Protein AF-A0A9R1TXL3-F1 (afdb_monomer)

pLDDT: mean 74.22, std 21.13, range [32.53, 98.38]

InterPro domains:
  IPR052632 MICOS complex subunit Mic19 [PTHR21588] (71-178)

Radius of gyration: 38.0 Å; Cα contacts (8 Å, |Δi|>4): 31; chains: 1; bounding box: 56×58×103 Å

Secondary structure (DSSP, 8-state):
-------PPP-----SSS----HHHHHHHHHHT-----------PPPPPPPP--------------------HHHHHHHHHHHHHHHHHHHHHHHHHHHHHHHHHHHHHHHHHHHHHHHHHH-TTGGG--TTTS--TTHHHHHHHHHHHHH-TT-GGGGHHHHHHHHHHHHHHHHHHHHTT-

Sequence (182 aa):
MGQSQSARKLTINNEESVIQISTDLADRLATRSIRPQVTSDGFKPPPVSPAIPQGGTESYSAVHPYPEFTVTAYKMQQLKEQELQVQDQYWQKRLNNLQLTHERINRILQEEYKRAMDEVTSAKGNKNINLDTTTPACGPDKEKVLRCYQENPKEIMKCSVVVEEFNHCVDKCRCDLISAGC

Foldseek 3Di:
DDDDDDPDDDDDDDPDPDDDDDPVVVVVVVVVVDDDDDDDDDDDDDDDDDDDDPDDPDDDDDPDPDPPPDDPPVNVVVVVVVVVVVVVVVVVVVVVVVVVVVVVVVVVVVVVVVVVVCCVCVVPVCPVPPVVPPCPQLNVLVVVLVVLCVVCVPCSVVCPVSVVVSVVSVVVVVVVVVVVVD

Solvent-accessible surface area (backbone atoms only — not comparable to full-atom values): 11805 Å² total; per-residue (Å²): 138,85,84,82,82,78,86,77,86,81,86,83,83,79,90,56,102,66,87,84,72,58,70,75,58,52,54,55,55,58,57,68,74,69,71,84,90,79,81,91,86,77,94,70,84,79,82,81,75,82,81,78,86,86,83,78,96,72,91,74,92,76,86,73,86,69,85,79,83,71,73,52,71,68,58,54,50,53,54,50,52,52,52,49,52,55,49,50,55,52,50,52,53,51,51,50,52,50,50,54,49,52,53,51,50,53,50,52,51,51,52,52,51,49,48,53,51,50,47,62,65,62,38,89,84,30,86,77,57,46,77,92,72,49,72,5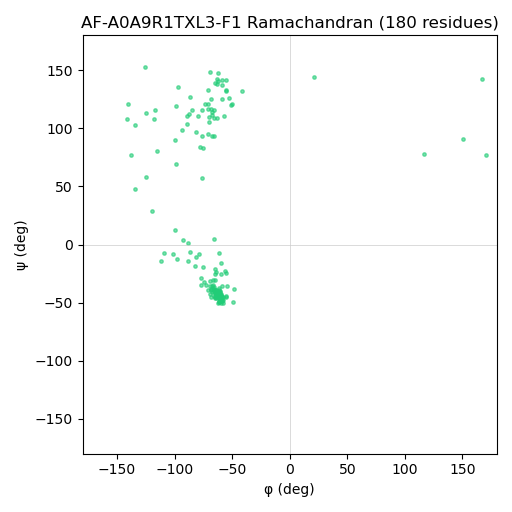7,95,48,51,72,40,51,51,51,37,54,49,42,43,69,78,25,76,92,48,55,76,78,38,50,66,47,46,50,55,34,47,51,46,49,51,50,55,51,51,52,57,60,64,73,72,114

Structure (mmCIF, N/CA/C/O backbone):
data_AF-A0A9R1TXL3-F1
#
_entry.id   AF-A0A9R1TXL3-F1
#
loop_
_atom_site.group_PDB
_atom_site.id
_atom_site.type_symbol
_atom_site.label_atom_id
_atom_site.label_alt_id
_atom_site.label_comp_id
_atom_site.label_asym_id
_atom_site.label_entity_id
_atom_site.label_seq_id
_atom_site.pdbx_PDB_ins_code
_atom_site.Cartn_x
_atom_site.Cartn_y
_atom_site.Cartn_z
_atom_site.occupancy
_atom_site.B_iso_or_equiv
_atom_site.auth_seq_id
_atom_site.auth_comp_id
_atom_site.auth_asym_id
_atom_site.auth_atom_id
_atom_site.pdbx_PDB_model_num
ATOM 1 N N . MET A 1 1 ? -10.166 -10.005 -59.622 1.00 43.78 1 MET A N 1
ATOM 2 C CA . MET A 1 1 ? -9.218 -8.943 -59.218 1.00 43.78 1 MET A CA 1
ATOM 3 C C . MET A 1 1 ? -8.803 -9.206 -57.771 1.00 43.78 1 MET A C 1
ATOM 5 O O . MET A 1 1 ? -9.532 -8.831 -56.865 1.00 43.78 1 MET A O 1
ATOM 9 N N . GLY A 1 2 ? -7.740 -9.989 -57.555 1.00 40.00 2 GLY A N 1
ATOM 10 C CA . GLY A 1 2 ? -7.337 -10.480 -56.228 1.00 40.00 2 GLY A CA 1
ATOM 11 C C . GLY A 1 2 ? -6.440 -9.485 -55.491 1.00 40.00 2 GLY A C 1
ATOM 12 O O . GLY A 1 2 ? -5.437 -9.041 -56.044 1.00 40.00 2 GLY A O 1
ATOM 13 N N . GLN A 1 3 ? -6.805 -9.130 -54.258 1.00 42.16 3 GLN A N 1
ATOM 14 C CA . GLN A 1 3 ? -6.017 -8.239 -53.407 1.00 42.16 3 GLN A CA 1
ATOM 15 C C . GLN A 1 3 ? -4.945 -9.036 -52.657 1.00 42.16 3 GLN A C 1
ATOM 17 O O . GLN A 1 3 ? -5.245 -9.901 -51.837 1.00 42.16 3 GLN A O 1
ATOM 22 N N . SER A 1 4 ? -3.688 -8.728 -52.963 1.00 44.00 4 SER A N 1
ATOM 23 C CA . SER A 1 4 ? -2.499 -9.227 -52.278 1.00 44.00 4 SER A CA 1
ATOM 24 C C . SER A 1 4 ? -2.335 -8.490 -50.946 1.00 44.00 4 SER A C 1
ATOM 26 O O . SER A 1 4 ? -2.137 -7.275 -50.941 1.00 44.00 4 SER A O 1
ATOM 28 N N . GLN A 1 5 ? -2.434 -9.185 -49.809 1.00 51.53 5 GLN A N 1
ATOM 29 C CA . GLN A 1 5 ?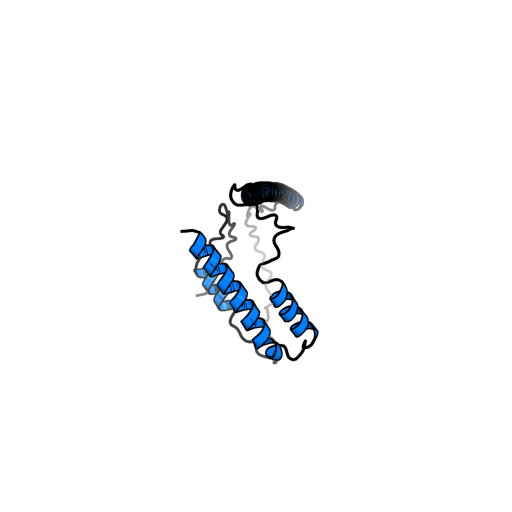 -2.114 -8.589 -48.507 1.00 51.53 5 GLN A CA 1
ATOM 30 C C . GLN A 1 5 ? -0.652 -8.874 -48.153 1.00 51.53 5 GLN A C 1
ATOM 32 O O . GLN A 1 5 ? -0.286 -9.951 -47.690 1.00 51.53 5 GLN A O 1
ATOM 37 N N . SER A 1 6 ? 0.189 -7.872 -48.412 1.00 52.38 6 SER A N 1
ATOM 38 C CA . SER A 1 6 ? 1.596 -7.808 -48.018 1.00 52.38 6 SER A CA 1
ATOM 39 C C . SER A 1 6 ? 1.716 -7.737 -46.491 1.00 52.38 6 SER A C 1
ATOM 41 O O . SER A 1 6 ? 1.295 -6.759 -45.873 1.00 52.38 6 SER A O 1
ATOM 43 N N . ALA A 1 7 ? 2.310 -8.757 -45.870 1.00 53.31 7 ALA A N 1
ATOM 44 C CA . ALA A 1 7 ? 2.670 -8.727 -44.456 1.00 53.31 7 ALA A CA 1
ATOM 45 C C . ALA A 1 7 ? 3.924 -7.854 -44.255 1.00 53.31 7 ALA A C 1
ATOM 47 O O . ALA A 1 7 ? 5.049 -8.351 -44.221 1.00 53.31 7 ALA A O 1
ATOM 48 N N . ARG A 1 8 ? 3.745 -6.529 -44.153 1.00 58.59 8 ARG A N 1
ATOM 49 C CA . ARG A 1 8 ? 4.821 -5.608 -43.751 1.00 58.59 8 ARG A CA 1
ATOM 50 C C . ARG A 1 8 ? 5.130 -5.799 -42.263 1.00 58.59 8 ARG A C 1
ATOM 52 O O . ARG A 1 8 ? 4.259 -5.624 -41.415 1.00 58.59 8 ARG A O 1
ATOM 59 N N . LYS A 1 9 ? 6.380 -6.151 -41.953 1.00 57.59 9 LYS A N 1
ATOM 60 C CA . LYS A 1 9 ? 6.923 -6.232 -40.589 1.00 57.59 9 LYS A CA 1
ATOM 61 C C . LYS A 1 9 ? 7.021 -4.814 -40.010 1.00 57.59 9 LYS A C 1
ATOM 63 O O . LYS A 1 9 ? 7.766 -3.997 -40.541 1.00 57.59 9 LYS A O 1
ATOM 68 N N . LEU A 1 10 ? 6.271 -4.529 -38.946 1.00 53.38 10 LEU A N 1
ATOM 69 C CA . LEU A 1 10 ? 6.330 -3.260 -38.214 1.00 53.38 10 LEU A CA 1
ATOM 70 C C . LEU A 1 10 ? 7.211 -3.431 -36.971 1.00 53.38 10 LEU A C 1
ATOM 72 O O . LEU A 1 10 ? 6.922 -4.257 -36.109 1.00 53.38 10 LEU A O 1
ATOM 76 N N . THR A 1 11 ? 8.294 -2.663 -36.890 1.00 56.06 11 THR A N 1
ATOM 77 C CA . THR A 1 11 ? 9.098 -2.478 -35.675 1.00 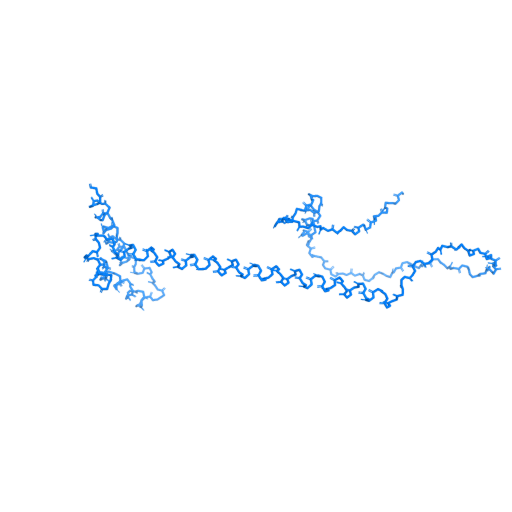56.06 11 THR A CA 1
ATOM 78 C C . THR A 1 11 ? 8.501 -1.332 -34.869 1.00 56.06 11 THR A C 1
ATOM 80 O O . THR A 1 11 ? 8.521 -0.189 -35.317 1.00 56.06 11 THR A O 1
ATOM 83 N N . ILE A 1 12 ? 7.943 -1.646 -33.702 1.00 56.66 12 ILE A N 1
ATOM 84 C CA . ILE A 1 12 ? 7.351 -0.668 -32.784 1.00 56.66 12 ILE A CA 1
ATOM 85 C C . ILE A 1 12 ? 8.460 -0.195 -31.842 1.00 56.66 12 ILE A C 1
ATOM 87 O O . ILE A 1 12 ? 8.936 -0.970 -31.015 1.00 56.66 12 ILE A O 1
ATOM 91 N N . ASN A 1 13 ? 8.882 1.062 -31.983 1.00 50.97 13 ASN A N 1
ATOM 92 C CA . ASN A 1 13 ? 9.772 1.714 -31.028 1.00 50.97 13 ASN A CA 1
ATOM 93 C C . ASN A 1 13 ? 8.889 2.376 -29.959 1.00 50.97 13 ASN A C 1
ATOM 95 O O . ASN A 1 13 ? 8.215 3.359 -30.245 1.00 50.97 13 ASN A O 1
ATOM 99 N N . ASN A 1 14 ? 8.802 1.773 -28.771 1.00 56.97 14 ASN A N 1
ATOM 100 C CA . ASN A 1 14 ? 7.910 2.224 -27.702 1.00 56.97 14 ASN A CA 1
ATOM 101 C C . ASN A 1 14 ? 8.692 3.055 -26.674 1.00 56.97 14 ASN A C 1
ATOM 103 O O . ASN A 1 14 ? 9.263 2.503 -25.731 1.00 56.97 14 ASN A O 1
ATOM 107 N N . GLU A 1 15 ? 8.747 4.368 -26.893 1.00 62.22 15 GLU A N 1
ATOM 108 C CA . GLU A 1 15 ? 9.447 5.335 -26.033 1.00 62.22 15 GLU A CA 1
ATOM 109 C C . GLU A 1 15 ? 8.601 5.867 -24.861 1.00 62.22 15 GLU A C 1
ATOM 111 O O . GLU A 1 15 ? 9.145 6.483 -23.948 1.00 62.22 15 GLU A O 1
ATOM 116 N N . GLU A 1 16 ? 7.310 5.526 -24.793 1.00 54.94 16 GLU A N 1
ATOM 117 C CA . GLU A 1 16 ? 6.429 5.865 -23.668 1.00 54.94 16 GLU A CA 1
ATOM 118 C C . GLU A 1 16 ? 5.739 4.622 -23.080 1.00 54.94 16 GLU A C 1
ATOM 120 O O . GLU A 1 16 ? 5.526 3.608 -23.745 1.00 54.94 16 GLU A O 1
ATOM 125 N N . SER A 1 17 ? 5.395 4.667 -21.791 1.00 56.34 17 SER A N 1
ATOM 126 C CA . SER A 1 17 ? 4.875 3.529 -21.008 1.00 56.34 17 SER A CA 1
ATOM 127 C C . SER A 1 17 ? 3.496 2.996 -21.446 1.00 56.34 17 SER A C 1
ATOM 129 O O . SER A 1 17 ? 2.963 2.104 -20.787 1.00 56.34 17 SER A O 1
ATOM 131 N N . VAL A 1 18 ? 2.911 3.512 -22.532 1.00 51.03 18 VAL A N 1
ATOM 132 C CA . VAL A 1 18 ? 1.582 3.140 -23.038 1.00 51.03 18 VAL A CA 1
ATOM 133 C C . VAL A 1 18 ? 1.698 2.698 -24.497 1.00 51.03 18 VAL A C 1
ATOM 135 O O . VAL A 1 18 ? 1.991 3.502 -25.376 1.00 51.03 18 VAL A O 1
ATOM 138 N N . ILE A 1 19 ? 1.440 1.413 -24.764 1.00 62.00 19 ILE A N 1
ATOM 139 C CA . ILE A 1 19 ? 1.432 0.859 -26.125 1.00 62.00 19 ILE A CA 1
ATOM 140 C C . ILE A 1 19 ? 0.208 1.414 -26.861 1.00 62.00 19 ILE A C 1
ATOM 142 O O . ILE A 1 19 ? -0.919 0.984 -26.612 1.00 62.00 19 ILE A O 1
ATOM 146 N N . GLN A 1 20 ? 0.418 2.362 -27.774 1.00 64.06 20 GLN A N 1
ATOM 147 C CA . GLN A 1 20 ? -0.654 2.882 -28.620 1.00 64.06 20 GLN A CA 1
ATOM 148 C C . GLN A 1 20 ? -0.926 1.910 -29.774 1.00 64.06 20 GLN A C 1
ATOM 150 O O . GLN A 1 20 ? -0.101 1.723 -30.668 1.00 64.06 20 GLN A O 1
ATOM 155 N N . ILE A 1 21 ? -2.089 1.259 -29.743 1.00 73.56 21 ILE A N 1
ATOM 156 C CA . ILE A 1 21 ? -2.551 0.365 -30.809 1.00 73.56 21 ILE A CA 1
ATOM 157 C C . ILE A 1 21 ? -3.487 1.159 -31.729 1.00 73.56 21 ILE A C 1
ATOM 159 O O . ILE A 1 21 ? -4.353 1.889 -31.254 1.00 73.56 21 ILE A O 1
ATOM 163 N N . SER A 1 22 ? -3.320 1.013 -33.048 1.00 72.31 22 SER A N 1
ATOM 164 C CA . SER A 1 22 ? -4.231 1.599 -34.045 1.00 72.31 22 SER A CA 1
ATOM 165 C C . SER A 1 22 ? -5.646 1.021 -33.906 1.00 72.31 22 SER A C 1
ATOM 167 O O . SER A 1 22 ? -5.807 -0.182 -33.693 1.00 72.31 22 SER A O 1
ATOM 169 N N . THR A 1 23 ? -6.671 1.860 -34.066 1.00 72.56 23 THR A N 1
ATOM 170 C CA . THR A 1 23 ? -8.092 1.498 -33.926 1.00 72.56 23 THR A CA 1
ATOM 171 C C . THR A 1 23 ? -8.492 0.309 -34.812 1.00 72.56 23 THR A C 1
ATOM 173 O O . THR A 1 23 ? -9.198 -0.587 -34.355 1.00 72.56 23 THR A O 1
ATOM 176 N N . ASP A 1 24 ? -7.920 0.200 -36.015 1.00 69.75 24 ASP A N 1
ATOM 177 C CA . ASP A 1 24 ? -8.158 -0.925 -36.932 1.00 69.75 24 ASP A CA 1
ATOM 178 C C . ASP A 1 24 ? -7.649 -2.272 -36.383 1.00 69.75 24 ASP A C 1
ATOM 180 O O . ASP A 1 24 ? -8.188 -3.340 -36.685 1.00 69.75 24 ASP A O 1
ATOM 184 N N . LEU A 1 25 ? -6.583 -2.258 -35.575 1.00 69.06 25 LEU A N 1
ATOM 185 C CA . LEU A 1 25 ? -6.069 -3.462 -34.917 1.00 69.06 25 LEU A CA 1
ATOM 186 C C . LEU A 1 25 ? -6.937 -3.854 -33.719 1.00 69.06 25 LEU A C 1
ATOM 188 O O . LEU A 1 25 ? -7.129 -5.051 -33.488 1.00 69.06 25 LEU A O 1
ATOM 192 N N . ALA A 1 26 ? -7.482 -2.872 -32.996 1.00 76.69 26 ALA A N 1
ATOM 193 C CA . ALA A 1 26 ? -8.402 -3.114 -31.890 1.00 76.69 26 ALA A CA 1
ATOM 194 C C . ALA A 1 26 ? -9.687 -3.813 -32.374 1.00 76.69 26 ALA A C 1
ATOM 196 O O . ALA A 1 26 ? -10.075 -4.833 -31.800 1.00 76.69 26 ALA A O 1
ATOM 197 N N . ASP A 1 27 ? -10.268 -3.366 -33.493 1.00 71.56 27 ASP A N 1
ATOM 198 C CA . ASP A 1 27 ? -11.469 -3.983 -34.077 1.00 71.56 27 ASP A CA 1
ATOM 199 C C . ASP A 1 27 ? -11.223 -5.423 -34.549 1.00 71.56 27 ASP A C 1
ATOM 201 O O . ASP A 1 27 ? -12.044 -6.321 -34.329 1.00 71.56 27 ASP A O 1
ATOM 205 N N . ARG A 1 28 ? -10.053 -5.703 -35.137 1.00 71.88 28 ARG A N 1
ATOM 206 C CA . ARG A 1 28 ? -9.675 -7.068 -35.550 1.00 71.88 28 ARG A CA 1
ATOM 207 C C . ARG A 1 28 ? -9.504 -8.016 -34.363 1.00 71.88 28 ARG A C 1
ATOM 209 O O . ARG A 1 28 ? -9.852 -9.194 -34.471 1.00 71.88 28 ARG A O 1
ATOM 216 N N . LEU A 1 29 ? -8.970 -7.523 -33.246 1.00 73.75 29 LEU A N 1
ATOM 217 C CA . LEU A 1 29 ? -8.821 -8.292 -32.008 1.00 73.75 29 LEU A CA 1
ATOM 218 C C . LEU A 1 29 ? -10.181 -8.575 -31.361 1.00 73.75 29 LEU A C 1
ATOM 220 O O . LEU A 1 29 ? -10.435 -9.715 -30.970 1.00 73.75 29 LEU A O 1
ATOM 224 N N . ALA A 1 30 ? -11.076 -7.585 -31.335 1.00 72.38 30 ALA A N 1
ATOM 225 C CA . ALA A 1 30 ? -12.437 -7.748 -30.830 1.00 72.38 30 ALA A CA 1
ATOM 226 C C . ALA A 1 30 ? -13.236 -8.771 -31.658 1.00 72.38 30 ALA A C 1
ATOM 228 O O . ALA A 1 30 ? -13.868 -9.671 -31.104 1.00 72.38 30 ALA A O 1
ATOM 229 N N . THR A 1 31 ? -13.124 -8.708 -32.989 1.00 61.97 31 THR A N 1
ATOM 230 C CA . THR A 1 31 ? -13.846 -9.604 -33.910 1.00 61.97 31 THR A CA 1
ATOM 231 C C . THR A 1 31 ? -13.381 -11.062 -33.795 1.00 61.97 31 THR A C 1
ATOM 233 O O . THR A 1 31 ? -14.170 -11.987 -33.975 1.00 61.97 31 THR A O 1
ATOM 236 N N . ARG A 1 32 ? -12.109 -11.307 -33.447 1.00 61.50 32 ARG A N 1
ATOM 237 C CA . ARG A 1 32 ? -11.576 -12.671 -33.277 1.00 61.50 32 ARG A CA 1
ATOM 238 C C . ARG A 1 32 ? -12.036 -13.344 -31.976 1.00 61.50 32 ARG A C 1
ATOM 240 O O . ARG A 1 32 ? -11.995 -14.569 -31.898 1.00 61.50 32 ARG A O 1
ATOM 247 N N . SER A 1 33 ? -12.489 -12.572 -30.987 1.00 53.44 33 SER A N 1
ATOM 248 C CA . SER A 1 33 ? -12.945 -13.096 -29.690 1.00 53.44 33 SER A CA 1
ATOM 249 C C . SER A 1 33 ? -14.388 -13.631 -29.720 1.00 53.44 33 SER A C 1
ATOM 251 O O . SER A 1 33 ? -14.815 -14.320 -28.797 1.00 53.44 33 SER A O 1
ATOM 253 N N . ILE A 1 34 ? -15.143 -13.374 -30.797 1.00 53.47 34 ILE A N 1
ATOM 254 C CA . ILE A 1 34 ? -16.544 -13.793 -30.940 1.00 53.47 34 ILE A CA 1
ATOM 255 C C . ILE A 1 34 ? -16.665 -14.808 -32.088 1.00 53.47 34 ILE A C 1
ATOM 257 O O . ILE A 1 34 ? -17.076 -14.481 -33.199 1.00 53.47 34 ILE A O 1
ATOM 261 N N . ARG A 1 35 ? -16.329 -16.078 -31.830 1.00 45.88 35 ARG A N 1
ATOM 262 C CA . ARG A 1 35 ? -16.872 -17.198 -32.618 1.00 45.88 35 ARG A CA 1
ATOM 263 C C . ARG A 1 35 ? -17.195 -18.391 -31.707 1.00 45.88 35 ARG A C 1
ATOM 265 O O . ARG A 1 35 ? -16.280 -18.897 -31.060 1.00 45.88 35 ARG A O 1
ATOM 272 N N . PRO A 1 36 ? -18.456 -18.865 -31.659 1.00 41.56 36 PRO A N 1
ATOM 273 C CA . PRO A 1 36 ? -18.815 -20.088 -30.946 1.00 41.56 36 PRO A CA 1
ATOM 274 C C . PRO A 1 36 ? -18.244 -21.331 -31.640 1.00 41.56 36 PRO A C 1
ATOM 276 O O . PRO A 1 36 ? -18.126 -21.373 -32.868 1.00 41.56 36 PRO A O 1
ATOM 279 N N . GLN A 1 37 ? -17.924 -22.348 -30.839 1.00 47.19 37 GLN A N 1
ATOM 280 C CA . GLN A 1 37 ? -17.579 -23.693 -31.299 1.00 47.19 37 GLN A CA 1
ATOM 281 C C . GLN A 1 37 ? -18.720 -24.324 -32.108 1.00 47.19 37 GLN A C 1
ATOM 283 O O . GLN A 1 37 ? -19.871 -24.265 -31.682 1.00 47.19 37 GLN A O 1
ATOM 288 N N . VAL A 1 38 ? -18.391 -24.989 -33.224 1.00 36.97 38 VAL A N 1
ATOM 289 C CA . VAL A 1 38 ? -19.294 -25.914 -33.930 1.00 36.97 38 VAL A CA 1
ATOM 290 C C . VAL A 1 38 ? -18.490 -27.117 -34.449 1.00 36.97 38 VAL A C 1
ATOM 292 O O . VAL A 1 38 ? -17.634 -26.975 -35.318 1.00 36.97 38 VAL A O 1
ATOM 295 N N . THR A 1 39 ? -18.741 -28.243 -33.778 1.00 35.41 39 THR A N 1
ATOM 296 C CA . THR A 1 39 ? -18.779 -29.675 -34.149 1.00 35.41 39 THR A CA 1
ATOM 297 C C . THR A 1 39 ? -18.060 -30.238 -35.386 1.00 35.41 39 THR A C 1
ATOM 299 O O . THR A 1 39 ? -18.061 -29.683 -36.480 1.00 35.41 39 THR A O 1
ATOM 302 N N . SER A 1 40 ? -17.567 -31.461 -35.172 1.00 43.69 40 SER A N 1
ATOM 303 C CA . SER A 1 40 ? -17.226 -32.517 -36.131 1.00 43.69 40 SER A CA 1
ATOM 304 C C . SER A 1 40 ? -18.229 -32.694 -37.276 1.00 43.69 40 SER A C 1
ATOM 306 O O . SER A 1 40 ? -19.419 -32.816 -37.013 1.00 43.69 40 SER A O 1
ATOM 308 N N . ASP A 1 41 ? -17.736 -32.766 -38.515 1.00 32.53 41 ASP A N 1
ATOM 309 C CA . ASP A 1 41 ? -17.962 -33.866 -39.473 1.00 32.53 41 ASP A CA 1
ATOM 310 C C . ASP A 1 41 ? -17.519 -33.464 -40.889 1.00 32.53 41 ASP A C 1
ATOM 312 O O . ASP A 1 41 ? -17.731 -32.337 -41.334 1.00 32.53 41 ASP A O 1
ATOM 316 N N . GLY A 1 42 ? -16.932 -34.418 -41.618 1.00 33.06 42 GLY A N 1
ATOM 317 C CA . GLY A 1 42 ? -16.795 -34.341 -43.075 1.00 33.06 42 GLY A CA 1
ATOM 318 C C . GLY A 1 42 ? -15.364 -34.282 -43.606 1.00 33.06 42 GLY A C 1
ATOM 319 O O . GLY A 1 42 ? -14.906 -33.245 -44.085 1.00 33.06 42 GLY A O 1
ATOM 320 N N . PHE A 1 43 ? -14.691 -35.435 -43.636 1.00 37.84 43 PHE A N 1
ATOM 321 C CA . PHE A 1 43 ? -13.636 -35.687 -44.617 1.00 37.84 43 PHE A CA 1
ATOM 322 C C . PHE A 1 43 ? -14.221 -35.521 -46.025 1.00 37.84 43 PHE A C 1
ATOM 324 O O . PHE A 1 43 ? -15.020 -36.340 -46.477 1.00 37.84 43 PHE A O 1
ATOM 331 N N . LYS A 1 44 ? -13.809 -34.468 -46.730 1.00 40.62 44 LYS A N 1
ATOM 332 C CA . LYS A 1 44 ? -14.038 -34.315 -48.167 1.00 40.62 44 LYS A CA 1
ATOM 333 C C . LYS A 1 44 ? -12.662 -34.291 -48.838 1.00 40.62 44 LYS A C 1
ATOM 335 O O . LYS A 1 44 ? -11.880 -33.393 -48.523 1.00 40.62 44 LYS A O 1
ATOM 340 N N . PRO A 1 45 ? -12.309 -35.270 -49.692 1.00 49.84 45 PRO A N 1
ATOM 341 C CA . PRO A 1 45 ? -11.031 -35.230 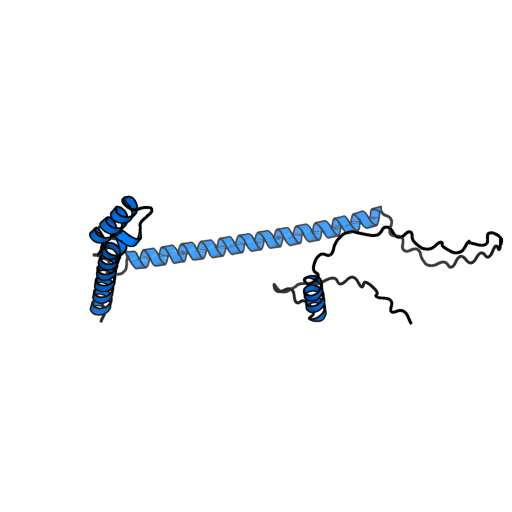-50.392 1.00 49.84 45 PRO A CA 1
ATOM 342 C C . PRO A 1 45 ? -10.993 -34.002 -51.320 1.00 49.84 45 PRO A C 1
ATOM 344 O O . PRO A 1 45 ? -12.030 -33.645 -51.893 1.00 49.84 45 PRO A O 1
ATOM 347 N N . PRO A 1 46 ? -9.838 -33.328 -51.464 1.00 58.38 46 PRO A N 1
ATOM 348 C CA . PRO A 1 46 ? -9.710 -32.221 -52.400 1.00 58.38 46 PRO A CA 1
ATOM 349 C C . PRO A 1 46 ? -9.930 -32.707 -53.846 1.00 58.38 46 PRO A C 1
ATOM 351 O O . PRO A 1 46 ? -9.598 -33.852 -54.167 1.00 58.38 46 PRO A O 1
ATOM 354 N N . PRO A 1 47 ? -10.494 -31.861 -54.727 1.00 48.97 47 PRO A N 1
ATOM 355 C CA . PRO A 1 47 ? -10.682 -32.195 -56.131 1.00 48.97 47 PRO A CA 1
ATOM 356 C C . PRO A 1 47 ? -9.331 -32.410 -56.822 1.00 48.97 47 PRO A C 1
ATOM 358 O O . PRO A 1 47 ? -8.369 -31.678 -56.600 1.00 48.97 47 PRO A O 1
ATOM 361 N N . VAL A 1 48 ? -9.301 -33.445 -57.656 1.00 48.84 48 VAL A N 1
ATOM 362 C CA . VAL A 1 48 ? -8.184 -33.886 -58.495 1.00 48.84 48 VAL A CA 1
ATOM 363 C C . VAL A 1 48 ? -7.625 -32.707 -59.303 1.00 48.84 48 VAL A C 1
ATOM 365 O O . VAL A 1 48 ? -8.351 -32.085 -60.079 1.00 48.84 48 VAL A O 1
ATOM 368 N N . SER A 1 49 ? -6.336 -32.403 -59.125 1.00 50.28 49 SER A N 1
ATOM 369 C CA . SER A 1 49 ? -5.592 -31.481 -59.992 1.00 50.28 49 SER A CA 1
ATOM 370 C C . SER A 1 49 ? -5.607 -31.979 -61.444 1.00 50.28 49 SER A C 1
ATOM 372 O O . SER A 1 49 ? -5.468 -33.185 -61.661 1.00 50.28 49 SER A O 1
ATOM 374 N N . PRO A 1 50 ? -5.719 -31.100 -62.456 1.00 50.72 50 PRO A N 1
ATOM 375 C CA . PRO A 1 50 ? -5.575 -31.519 -63.843 1.00 50.72 50 PRO A CA 1
ATOM 376 C C . PRO A 1 50 ? -4.146 -32.017 -64.097 1.00 50.72 50 PRO A C 1
ATOM 378 O O . PRO A 1 50 ? -3.172 -31.453 -63.594 1.00 50.72 50 PRO A O 1
ATOM 381 N N . ALA A 1 51 ? -4.044 -33.105 -64.860 1.00 45.12 51 ALA A N 1
ATOM 382 C CA . ALA A 1 51 ? -2.791 -33.736 -65.245 1.00 45.12 51 ALA A CA 1
ATOM 383 C C . ALA A 1 51 ? -1.846 -32.739 -65.938 1.00 45.12 51 ALA A C 1
ATOM 385 O O . ALA A 1 51 ? -2.243 -32.013 -66.849 1.00 45.12 51 ALA A O 1
ATOM 386 N N . ILE A 1 52 ? -0.584 -32.740 -65.512 1.00 47.62 52 ILE A N 1
ATOM 387 C CA . ILE A 1 52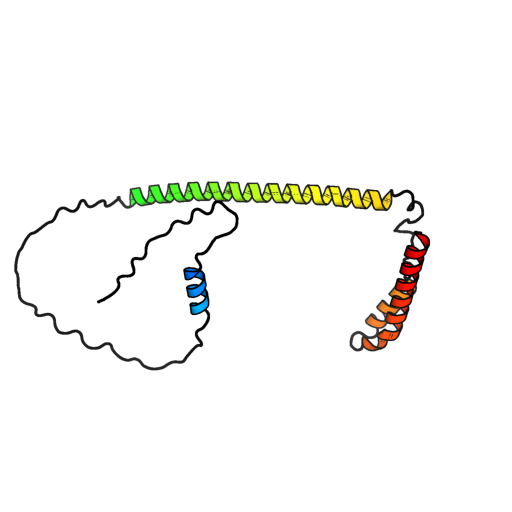 ? 0.523 -32.058 -66.187 1.00 47.62 52 ILE A CA 1
ATOM 388 C C . ILE A 1 52 ? 0.780 -32.793 -67.514 1.00 47.62 52 ILE A C 1
ATOM 390 O O . ILE A 1 52 ? 1.035 -34.000 -67.469 1.00 47.62 52 ILE A O 1
ATOM 394 N N . PRO A 1 53 ? 0.781 -32.130 -68.686 1.00 50.72 53 PRO A N 1
ATOM 395 C CA . PRO A 1 53 ? 1.369 -32.716 -69.881 1.00 50.72 53 PRO A CA 1
ATOM 396 C C . PRO A 1 53 ? 2.891 -32.765 -69.703 1.00 50.72 53 PRO A C 1
ATOM 398 O O . PRO A 1 53 ? 3.564 -31.736 -69.681 1.00 50.72 53 PRO A O 1
ATOM 401 N N . GLN A 1 54 ? 3.440 -33.968 -69.543 1.00 49.00 54 GLN A N 1
ATOM 402 C CA . GLN A 1 54 ? 4.864 -34.213 -69.755 1.00 49.00 54 GLN A CA 1
ATOM 403 C C . GLN A 1 54 ? 5.136 -34.192 -71.262 1.00 49.00 54 GLN A C 1
ATOM 405 O O . GLN A 1 54 ? 4.575 -35.002 -71.995 1.00 49.00 54 GLN A O 1
ATOM 410 N N . GLY A 1 55 ? 6.010 -33.296 -71.718 1.00 46.97 55 GLY A N 1
ATOM 411 C CA . GLY A 1 55 ? 6.539 -33.335 -73.082 1.00 46.97 55 GLY A CA 1
ATOM 412 C C . GLY A 1 55 ? 6.895 -31.958 -73.621 1.00 46.97 55 GLY A C 1
ATOM 413 O O . GLY A 1 55 ? 6.060 -31.299 -74.225 1.00 46.97 55 GLY A O 1
ATOM 414 N N . GLY A 1 56 ? 8.143 -31.542 -73.414 1.00 41.28 56 GLY A N 1
ATOM 415 C CA . GLY A 1 56 ? 8.684 -30.312 -73.986 1.00 41.28 56 GLY A CA 1
ATOM 416 C C . GLY A 1 56 ? 10.043 -29.980 -73.392 1.00 41.28 56 GLY A C 1
ATOM 417 O O . GLY A 1 56 ? 10.154 -29.138 -72.509 1.00 41.28 56 GLY A O 1
ATOM 418 N N . THR A 1 57 ? 11.085 -30.682 -73.832 1.00 51.59 57 THR A N 1
ATOM 419 C CA . THR A 1 57 ? 12.467 -30.226 -73.667 1.00 51.59 57 THR A CA 1
ATOM 420 C C . THR A 1 57 ? 12.668 -28.987 -74.529 1.00 51.59 57 THR A C 1
ATOM 422 O O . THR A 1 57 ? 13.000 -29.110 -75.705 1.00 51.59 57 THR A O 1
ATOM 425 N N . GLU A 1 58 ? 12.486 -27.804 -73.951 1.00 44.94 58 GLU A N 1
ATOM 426 C CA . GLU A 1 58 ? 12.983 -26.566 -74.542 1.00 44.94 58 GLU A CA 1
ATOM 427 C C . GLU A 1 58 ? 13.992 -25.919 -73.600 1.00 44.94 58 GLU A C 1
ATOM 429 O O . GLU A 1 58 ? 13.691 -25.418 -72.519 1.00 44.94 58 GLU A O 1
ATOM 434 N N . SER A 1 59 ? 15.242 -26.008 -74.045 1.00 59.25 59 SER A N 1
ATOM 435 C CA . SER A 1 59 ? 16.371 -25.253 -73.543 1.00 59.25 59 SER A CA 1
ATOM 436 C C . SER A 1 59 ? 16.167 -23.785 -73.909 1.00 59.25 59 SER A C 1
ATOM 438 O O . SER A 1 59 ? 16.257 -23.411 -75.075 1.00 59.25 59 SER A O 1
ATOM 440 N N . TYR A 1 60 ? 15.925 -22.946 -72.907 1.00 47.62 60 TYR A N 1
ATOM 441 C CA . TYR A 1 60 ? 16.236 -21.526 -72.980 1.00 47.62 60 TYR A CA 1
ATOM 442 C C . TYR A 1 60 ? 16.919 -21.109 -71.678 1.00 47.62 60 TYR A C 1
ATOM 444 O O . TYR A 1 60 ? 16.323 -20.951 -70.615 1.00 47.62 60 TYR A O 1
ATOM 452 N N . SER A 1 61 ? 18.234 -20.966 -71.777 1.00 56.56 61 SER A N 1
ATOM 453 C CA . SER A 1 61 ? 19.055 -20.295 -70.784 1.00 56.56 61 SER A CA 1
ATOM 454 C C . SER A 1 61 ? 18.713 -18.806 -70.789 1.00 56.56 61 SER A C 1
ATOM 456 O O . SER A 1 61 ? 19.005 -18.105 -71.752 1.00 56.56 61 SER A O 1
ATOM 458 N N . ALA A 1 62 ? 18.142 -18.313 -69.695 1.00 51.38 62 ALA A N 1
ATOM 459 C CA . ALA A 1 62 ? 18.115 -16.891 -69.370 1.00 51.38 62 ALA A CA 1
ATOM 460 C C . ALA A 1 62 ? 18.399 -16.740 -67.872 1.00 51.38 62 ALA A C 1
ATOM 462 O O . ALA A 1 62 ? 17.506 -16.570 -67.045 1.00 51.38 62 ALA A O 1
ATOM 463 N N . VAL A 1 63 ? 19.679 -16.873 -67.518 1.00 53.31 63 VAL A N 1
ATOM 464 C CA . VAL A 1 63 ? 20.184 -16.536 -66.186 1.00 53.31 63 VAL A CA 1
ATOM 465 C C . VAL A 1 63 ? 20.137 -15.016 -66.075 1.00 53.31 63 VAL A C 1
ATOM 467 O O . VAL A 1 63 ? 21.034 -14.325 -66.549 1.00 53.31 63 VAL A O 1
ATOM 470 N N . HIS A 1 64 ? 19.065 -14.481 -65.498 1.00 58.28 64 HIS A N 1
ATOM 471 C CA . HIS A 1 64 ? 19.054 -13.105 -65.015 1.00 58.28 64 HIS A CA 1
ATOM 472 C C . HIS A 1 64 ? 19.951 -13.037 -63.769 1.00 58.28 64 HIS A C 1
ATOM 474 O O . HIS A 1 64 ? 19.620 -13.681 -62.771 1.00 58.28 64 HIS A O 1
ATOM 480 N N . PRO A 1 65 ? 21.067 -12.285 -63.774 1.00 56.38 65 PRO A N 1
ATOM 481 C CA . PRO A 1 65 ? 21.875 -12.106 -62.581 1.00 56.38 65 PRO A CA 1
ATOM 482 C C . PRO A 1 65 ? 21.175 -11.081 -61.687 1.00 56.38 65 PRO A C 1
ATOM 484 O O . PRO A 1 65 ? 21.459 -9.886 -61.733 1.00 56.38 65 PRO A O 1
ATOM 487 N N . TYR A 1 66 ? 20.219 -11.538 -60.882 1.00 55.72 66 TYR A N 1
ATOM 488 C CA . TYR A 1 66 ? 19.876 -10.799 -59.675 1.00 55.72 66 TYR A CA 1
ATOM 489 C C . TYR A 1 66 ? 21.046 -10.954 -58.696 1.00 55.72 66 TYR A C 1
ATOM 491 O O . TYR A 1 66 ? 21.531 -12.073 -58.519 1.00 55.72 66 TYR A O 1
ATOM 499 N N . PRO A 1 67 ? 21.537 -9.872 -58.067 1.00 60.06 67 PRO A N 1
ATOM 500 C CA . PRO A 1 67 ? 22.547 -10.004 -57.031 1.00 60.06 67 PRO A CA 1
ATOM 501 C C . PRO A 1 67 ? 21.949 -10.796 -55.864 1.00 60.06 67 PRO A C 1
ATOM 503 O O . PRO A 1 67 ? 21.079 -10.309 -55.140 1.00 60.06 67 PRO A O 1
ATOM 506 N N . GLU A 1 68 ? 22.407 -12.033 -55.691 1.00 60.78 68 GLU A N 1
ATOM 507 C CA . GLU A 1 68 ? 22.146 -12.827 -54.498 1.00 60.78 68 GLU A CA 1
ATOM 508 C C . GLU A 1 68 ? 22.849 -12.158 -53.313 1.00 60.78 68 GLU A C 1
ATOM 510 O O . GLU A 1 68 ? 24.024 -12.386 -53.032 1.00 60.78 68 GLU A O 1
ATOM 515 N N . PHE A 1 69 ? 22.131 -11.301 -52.590 1.00 60.38 69 PHE A N 1
ATOM 516 C CA . PHE A 1 69 ? 22.565 -10.829 -51.277 1.00 60.38 69 PHE A CA 1
ATOM 517 C C . PHE A 1 69 ? 22.326 -11.924 -50.227 1.00 60.38 69 PHE A C 1
ATOM 519 O O . PHE A 1 69 ? 21.608 -11.727 -49.247 1.00 60.38 69 PHE A O 1
ATOM 526 N N . THR A 1 70 ? 22.900 -13.110 -50.425 1.00 70.56 70 THR A N 1
ATOM 527 C CA . THR A 1 70 ? 22.834 -14.186 -49.437 1.00 70.56 70 THR A CA 1
ATOM 528 C C . THR A 1 70 ? 23.897 -13.928 -48.383 1.00 70.56 70 THR A C 1
ATOM 530 O O . THR A 1 70 ? 25.079 -14.232 -48.553 1.00 70.56 70 THR A O 1
ATOM 533 N N . VAL A 1 71 ? 23.489 -13.320 -47.275 1.00 73.31 71 VAL A N 1
ATOM 534 C CA . VAL A 1 71 ? 24.329 -13.249 -46.080 1.00 73.31 71 VAL A CA 1
ATOM 535 C C . VAL A 1 71 ? 24.643 -14.684 -45.649 1.00 73.31 71 VAL A C 1
ATOM 537 O O . VAL A 1 71 ? 23.730 -15.484 -45.461 1.00 73.31 71 VAL A O 1
ATOM 540 N N . THR A 1 72 ? 25.923 -15.036 -45.494 1.00 87.56 72 THR A N 1
ATOM 541 C CA . THR A 1 72 ? 26.315 -16.367 -45.005 1.00 87.56 72 THR A CA 1
ATOM 542 C C . THR A 1 72 ? 25.647 -16.642 -43.656 1.00 87.56 72 THR A C 1
ATOM 544 O O . THR A 1 72 ? 25.589 -15.750 -42.807 1.00 87.56 72 THR A O 1
ATOM 547 N N . ALA A 1 73 ? 25.204 -17.880 -43.417 1.00 85.50 73 ALA A N 1
ATOM 548 C CA . ALA A 1 73 ? 24.582 -18.293 -42.152 1.00 85.50 73 ALA A CA 1
ATOM 549 C C . ALA A 1 73 ? 25.387 -17.853 -40.911 1.00 85.50 73 ALA A C 1
ATOM 551 O O . ALA A 1 73 ? 24.815 -17.375 -39.935 1.00 85.50 73 ALA A O 1
ATOM 552 N N . TYR A 1 74 ? 26.720 -17.908 -40.993 1.00 88.62 74 TYR A N 1
ATOM 553 C CA . TYR A 1 74 ? 27.622 -17.434 -39.941 1.00 88.62 74 TYR A CA 1
ATOM 554 C C . TYR A 1 74 ? 27.476 -15.932 -39.636 1.00 88.62 74 TYR A C 1
ATOM 556 O O . TYR A 1 74 ? 27.388 -15.530 -38.479 1.00 88.62 74 TYR A O 1
ATOM 564 N N . LYS A 1 75 ? 27.381 -15.087 -40.667 1.00 90.56 75 LYS A N 1
ATOM 565 C CA . LYS A 1 75 ? 27.202 -13.639 -40.497 1.00 90.56 75 LYS A CA 1
ATOM 566 C C . LYS A 1 75 ? 25.817 -13.309 -39.937 1.00 90.56 75 LYS A C 1
ATOM 568 O O . LYS A 1 75 ? 25.698 -12.411 -39.110 1.00 90.56 75 LYS A O 1
ATOM 573 N N . MET A 1 76 ? 24.782 -14.063 -40.319 1.00 89.81 76 MET A N 1
ATOM 574 C CA . MET A 1 76 ? 23.464 -13.949 -39.683 1.00 89.81 76 MET A CA 1
ATOM 575 C C . MET A 1 76 ? 23.514 -14.304 -38.193 1.00 89.81 76 MET A C 1
ATOM 577 O O . MET A 1 76 ? 22.917 -13.599 -37.383 1.00 89.81 76 MET A O 1
ATOM 581 N N . GLN A 1 77 ? 24.250 -15.355 -37.819 1.00 90.94 77 GLN A N 1
ATOM 582 C CA . GLN A 1 77 ? 24.424 -15.735 -36.418 1.00 90.94 77 GLN A CA 1
ATOM 583 C C . GLN A 1 77 ? 25.123 -14.633 -35.613 1.00 90.94 77 GLN A C 1
ATOM 585 O O . GLN A 1 77 ? 24.654 -14.290 -34.533 1.00 90.94 77 GLN A O 1
ATOM 590 N N . GLN A 1 78 ? 26.187 -14.033 -36.153 1.00 94.19 78 GLN A N 1
ATOM 591 C CA . GLN A 1 78 ? 26.891 -12.931 -35.489 1.00 94.19 78 GLN A CA 1
ATOM 592 C C . GLN A 1 78 ? 25.998 -11.705 -35.268 1.00 94.19 78 GLN A C 1
ATOM 594 O O . GLN A 1 78 ? 25.995 -11.141 -34.177 1.00 94.19 78 GLN A O 1
ATOM 599 N N . LEU A 1 79 ? 25.220 -11.304 -36.278 1.00 93.75 79 LEU A N 1
ATOM 600 C CA . LEU A 1 79 ? 24.299 -10.168 -36.153 1.00 93.75 79 LEU A CA 1
ATOM 601 C C . LEU A 1 79 ? 23.211 -10.439 -35.111 1.00 93.75 79 LEU A C 1
ATOM 603 O O . LEU A 1 79 ? 22.895 -9.567 -34.306 1.00 93.75 79 LEU A O 1
ATOM 607 N N . LYS A 1 80 ? 22.676 -11.665 -35.093 1.00 95.06 80 LYS A N 1
ATOM 608 C CA . LYS A 1 80 ? 21.677 -12.081 -34.107 1.00 95.06 80 LYS A CA 1
ATOM 609 C C . LYS A 1 80 ? 22.240 -12.075 -32.688 1.00 95.06 80 LYS A C 1
ATOM 611 O O . LYS A 1 80 ? 21.566 -11.615 -31.775 1.00 95.06 80 LYS A O 1
ATOM 616 N N . GLU A 1 81 ? 23.462 -12.565 -32.505 1.00 96.50 81 GLU A N 1
ATOM 617 C CA . GLU A 1 81 ? 24.138 -12.560 -31.207 1.00 96.50 81 GLU A CA 1
ATOM 618 C C . GLU A 1 81 ? 24.348 -11.128 -30.694 1.00 96.50 81 GLU A C 1
ATOM 620 O O . GLU A 1 81 ? 24.048 -10.830 -29.542 1.00 96.50 81 GLU A O 1
ATOM 625 N N . GLN A 1 82 ? 24.773 -10.206 -31.564 1.00 96.31 82 GLN A N 1
ATOM 626 C CA . GLN A 1 82 ? 24.907 -8.791 -31.204 1.00 96.31 82 GLN A CA 1
ATOM 627 C C . GLN A 1 82 ? 23.564 -8.161 -30.814 1.00 96.31 82 GLN A C 1
ATOM 629 O O . GLN A 1 82 ? 23.493 -7.438 -29.822 1.00 96.31 82 GLN A O 1
ATOM 634 N N . GLU A 1 83 ? 22.491 -8.448 -31.556 1.00 95.88 83 GLU A N 1
ATOM 635 C CA . GLU A 1 83 ? 21.148 -7.955 -31.229 1.00 95.88 83 GLU A CA 1
ATOM 636 C C . GLU A 1 83 ? 20.666 -8.487 -29.870 1.00 95.88 83 GLU A C 1
ATOM 638 O O . GLU A 1 83 ? 20.151 -7.717 -29.056 1.00 95.88 83 GLU A O 1
ATOM 643 N N . LEU A 1 84 ? 20.898 -9.774 -29.587 1.00 97.56 84 LEU A N 1
ATOM 644 C CA . LEU A 1 84 ? 20.569 -10.384 -28.297 1.00 97.56 84 LEU A CA 1
ATOM 645 C C . LEU A 1 84 ? 21.338 -9.732 -27.144 1.00 97.56 84 LEU A C 1
ATOM 647 O O . LEU A 1 84 ? 20.738 -9.428 -26.117 1.00 97.56 84 LEU A O 1
ATOM 651 N N . GLN A 1 85 ? 22.631 -9.452 -27.317 1.00 97.44 85 GLN A N 1
ATOM 652 C CA . GLN A 1 85 ? 23.444 -8.793 -26.290 1.00 97.44 85 GLN A CA 1
ATOM 653 C C . GLN A 1 85 ? 22.973 -7.365 -25.996 1.00 97.44 85 GLN A C 1
ATOM 655 O O . GLN A 1 85 ? 22.912 -6.955 -24.837 1.00 97.44 85 GLN A O 1
ATOM 660 N N . VAL A 1 86 ? 22.601 -6.603 -27.028 1.00 97.25 86 VAL A N 1
ATOM 661 C CA . VAL A 1 86 ? 22.048 -5.251 -26.850 1.00 97.25 86 VAL A CA 1
ATOM 662 C C . VAL A 1 86 ? 20.720 -5.305 -26.094 1.00 97.25 86 VAL A C 1
ATOM 664 O O . VAL A 1 86 ? 20.494 -4.498 -25.189 1.00 97.25 86 VAL A O 1
ATOM 667 N N . GLN A 1 87 ? 19.853 -6.266 -26.426 1.00 97.44 87 GLN A N 1
ATOM 668 C CA . GLN A 1 87 ? 18.590 -6.459 -25.716 1.00 97.44 87 GLN A CA 1
ATOM 669 C C . GLN A 1 87 ? 18.808 -6.872 -24.260 1.00 97.44 87 GLN A C 1
ATOM 671 O O . GLN A 1 87 ? 18.169 -6.304 -23.376 1.00 97.44 87 GLN A O 1
ATOM 676 N N . ASP A 1 88 ? 19.716 -7.809 -23.993 1.00 97.94 88 ASP A N 1
ATOM 677 C CA . ASP A 1 88 ? 20.028 -8.255 -22.635 1.00 97.94 88 ASP A CA 1
ATOM 678 C C . ASP A 1 88 ? 20.504 -7.083 -21.764 1.00 97.94 88 ASP A C 1
ATOM 680 O O . ASP A 1 88 ? 19.938 -6.815 -20.704 1.00 97.94 88 ASP A O 1
ATOM 684 N N . GLN A 1 89 ? 21.441 -6.274 -22.268 1.00 97.81 89 GLN A N 1
ATOM 685 C CA . GLN A 1 89 ? 21.904 -5.075 -21.563 1.00 97.81 89 GLN A CA 1
ATOM 686 C C . GLN A 1 89 ? 20.785 -4.054 -21.326 1.00 97.81 89 GLN A C 1
ATOM 688 O O . GLN A 1 89 ? 20.738 -3.414 -20.270 1.00 97.81 89 GLN A O 1
ATOM 693 N N . TYR A 1 90 ? 19.888 -3.870 -22.297 1.00 97.56 90 TYR A N 1
ATOM 694 C CA . TYR A 1 90 ? 18.735 -2.984 -22.151 1.00 97.56 90 TYR A CA 1
ATOM 695 C C . TYR A 1 90 ? 17.811 -3.455 -21.021 1.00 97.56 90 TYR A C 1
ATOM 697 O O . TYR A 1 90 ? 17.462 -2.669 -20.135 1.00 97.56 90 TYR A O 1
ATOM 705 N N . TRP A 1 91 ? 17.451 -4.740 -21.015 1.00 98.06 91 TRP A N 1
ATOM 706 C CA . TRP A 1 91 ? 16.554 -5.303 -20.011 1.00 98.06 91 TRP A CA 1
ATOM 707 C C . TRP A 1 91 ? 17.189 -5.339 -18.624 1.00 98.06 91 TRP A C 1
ATOM 709 O O . TRP A 1 91 ? 16.517 -4.996 -17.653 1.00 98.06 91 TRP A O 1
ATOM 719 N N . GLN A 1 92 ? 18.483 -5.638 -18.520 1.00 98.25 92 GLN A N 1
ATOM 720 C CA . GLN A 1 92 ? 19.224 -5.564 -17.259 1.00 98.25 92 GLN A CA 1
ATOM 721 C C . GLN A 1 92 ? 19.204 -4.152 -16.668 1.00 98.25 92 GLN A C 1
ATOM 723 O O . GLN A 1 92 ? 18.868 -3.975 -15.497 1.00 98.25 92 GLN A O 1
ATOM 728 N N . LYS A 1 93 ? 19.498 -3.126 -17.479 1.00 97.94 93 LYS A N 1
ATOM 729 C CA . LYS A 1 93 ? 19.432 -1.722 -17.037 1.00 97.94 93 LYS A CA 1
ATOM 730 C C . LYS A 1 93 ? 18.025 -1.339 -16.597 1.00 97.94 93 LYS A C 1
ATOM 732 O O . LYS A 1 93 ? 17.860 -0.686 -15.568 1.00 97.94 93 LYS A O 1
ATOM 737 N N . ARG A 1 94 ? 17.008 -1.759 -17.353 1.00 97.94 94 ARG A N 1
ATOM 738 C CA . ARG A 1 94 ? 15.604 -1.484 -17.033 1.00 97.94 94 ARG A CA 1
ATOM 739 C C . ARG A 1 94 ? 15.179 -2.139 -15.719 1.00 97.94 94 ARG A C 1
ATOM 741 O O . ARG A 1 94 ? 14.555 -1.475 -14.898 1.00 97.94 94 ARG A O 1
ATOM 748 N N . LEU A 1 95 ? 15.540 -3.402 -15.504 1.00 98.31 95 LEU A N 1
ATOM 749 C CA . LEU A 1 95 ? 15.260 -4.126 -14.262 1.00 98.31 95 LEU A CA 1
ATOM 750 C C . LEU A 1 95 ? 15.964 -3.485 -13.068 1.00 98.31 95 LEU A C 1
ATOM 752 O O . LEU A 1 95 ? 15.338 -3.272 -12.034 1.00 98.31 95 LEU A O 1
ATOM 756 N N . ASN A 1 96 ? 17.234 -3.111 -13.224 1.00 98.31 96 ASN A N 1
ATOM 757 C CA . ASN A 1 96 ? 17.981 -2.436 -12.170 1.00 98.31 96 ASN A CA 1
ATOM 758 C C . ASN A 1 96 ? 17.358 -1.075 -11.816 1.00 98.31 96 ASN A C 1
ATOM 760 O O . ASN A 1 96 ? 17.152 -0.774 -10.643 1.00 98.31 96 ASN A O 1
ATOM 764 N N . ASN A 1 97 ? 16.977 -0.276 -12.817 1.00 98.12 97 ASN A N 1
ATOM 765 C CA . ASN A 1 97 ? 16.299 0.997 -12.587 1.00 98.12 97 ASN A CA 1
ATOM 766 C C . ASN A 1 97 ? 14.950 0.815 -11.875 1.00 98.12 97 ASN A C 1
ATOM 768 O O . ASN A 1 97 ? 14.632 1.571 -10.955 1.00 98.12 97 ASN A O 1
ATOM 772 N N . LEU A 1 98 ? 14.184 -0.205 -12.267 1.00 98.25 98 LEU A N 1
ATOM 773 C CA . LEU A 1 98 ? 12.920 -0.545 -11.624 1.00 98.25 98 LEU A CA 1
ATOM 774 C C . LEU A 1 98 ? 13.148 -0.907 -10.153 1.00 98.25 98 LEU A C 1
ATOM 776 O O . LEU A 1 98 ? 12.506 -0.330 -9.277 1.00 98.25 98 LEU A O 1
ATOM 780 N N . GLN A 1 99 ? 14.113 -1.784 -9.874 1.00 98.19 99 GLN A N 1
ATOM 781 C CA . GLN A 1 99 ? 14.472 -2.182 -8.517 1.00 98.19 99 GLN A CA 1
ATOM 782 C C . GLN A 1 99 ? 14.880 -0.976 -7.659 1.00 98.19 99 GLN A C 1
ATOM 784 O O . GLN A 1 99 ? 14.300 -0.767 -6.596 1.00 98.19 99 GLN A O 1
ATOM 789 N N . LEU A 1 100 ? 15.792 -0.130 -8.147 1.00 98.25 100 LEU A N 1
ATOM 790 C CA . LEU A 1 100 ? 16.218 1.084 -7.441 1.00 98.25 100 LEU A CA 1
ATOM 791 C C . LEU A 1 100 ? 15.048 2.041 -7.168 1.00 98.25 100 LEU A C 1
ATOM 793 O O . LEU A 1 100 ? 14.997 2.701 -6.129 1.00 98.25 100 LEU A O 1
ATOM 797 N N . THR A 1 101 ? 14.092 2.126 -8.095 1.00 97.81 101 THR A N 1
ATOM 798 C CA . THR A 1 101 ? 12.891 2.953 -7.928 1.00 97.81 101 THR A CA 1
ATOM 799 C C . THR A 1 101 ? 11.985 2.393 -6.835 1.00 97.81 101 THR A C 1
ATOM 801 O O . THR A 1 101 ? 11.545 3.147 -5.967 1.00 97.81 101 THR A O 1
ATOM 804 N N . HIS A 1 102 ? 11.756 1.079 -6.821 1.00 98.38 102 HIS A N 1
ATOM 805 C CA . HIS A 1 102 ? 10.991 0.419 -5.761 1.00 98.38 102 HIS A CA 1
ATOM 806 C C . HIS A 1 102 ? 11.663 0.552 -4.394 1.00 98.38 102 HIS A C 1
ATOM 808 O O . HIS A 1 102 ? 10.991 0.868 -3.415 1.00 98.38 102 HIS A O 1
ATOM 814 N N . GLU A 1 103 ? 12.982 0.376 -4.319 1.00 98.31 103 GLU A N 1
ATOM 815 C CA . GLU A 1 103 ? 13.753 0.574 -3.090 1.00 98.31 103 GLU A CA 1
ATOM 816 C C . GLU A 1 103 ? 13.612 2.011 -2.568 1.00 98.31 103 GLU A C 1
ATOM 818 O O . GLU A 1 103 ? 13.356 2.215 -1.381 1.00 98.31 103 GLU A O 1
ATOM 823 N N . ARG A 1 104 ? 13.684 3.014 -3.455 1.00 98.06 104 ARG A N 1
ATOM 824 C CA . ARG A 1 104 ? 13.453 4.421 -3.095 1.00 98.06 104 ARG A CA 1
ATOM 825 C C . ARG A 1 104 ? 12.046 4.651 -2.544 1.00 98.06 104 ARG A C 1
ATOM 827 O O . ARG A 1 104 ? 11.910 5.304 -1.513 1.00 98.06 104 ARG A O 1
ATOM 834 N N . ILE A 1 105 ? 11.014 4.140 -3.217 1.00 98.06 105 ILE A N 1
ATOM 835 C CA . ILE A 1 105 ? 9.616 4.297 -2.782 1.00 98.06 105 ILE A CA 1
ATOM 836 C C . ILE A 1 105 ? 9.413 3.647 -1.414 1.00 98.06 105 ILE A C 1
ATOM 838 O O . ILE A 1 105 ? 8.868 4.281 -0.516 1.00 98.06 105 ILE A O 1
ATOM 842 N N . ASN A 1 106 ? 9.895 2.417 -1.233 1.00 97.94 106 ASN A N 1
ATOM 843 C CA . ASN A 1 106 ? 9.777 1.696 0.032 1.00 97.94 106 ASN A CA 1
ATOM 844 C C . ASN A 1 106 ? 10.468 2.440 1.174 1.00 97.94 106 ASN A C 1
ATOM 846 O O . ASN A 1 106 ? 9.921 2.519 2.271 1.00 97.94 106 ASN A O 1
ATOM 850 N N . ARG A 1 107 ? 11.639 3.027 0.915 1.00 98.25 107 ARG A N 1
ATOM 851 C CA . ARG A 1 107 ? 12.346 3.841 1.902 1.00 98.25 107 ARG A CA 1
ATOM 852 C C . ARG A 1 107 ? 11.532 5.067 2.317 1.00 98.25 107 ARG A C 1
ATOM 854 O O . ARG A 1 107 ? 11.340 5.274 3.509 1.00 98.25 107 ARG A O 1
ATOM 861 N N . ILE A 1 108 ? 11.032 5.845 1.354 1.00 98.00 108 ILE A N 1
ATOM 862 C CA . ILE A 1 108 ? 10.196 7.024 1.640 1.00 98.00 108 ILE A CA 1
ATOM 863 C C . ILE A 1 108 ? 8.946 6.604 2.417 1.00 98.00 108 ILE A C 1
ATOM 865 O O . ILE A 1 108 ? 8.612 7.216 3.424 1.00 98.00 108 ILE A O 1
ATOM 869 N N . LEU A 1 109 ? 8.291 5.521 1.997 1.00 98.06 109 LEU A N 1
ATOM 870 C CA . LEU A 1 109 ? 7.114 4.987 2.675 1.00 98.06 109 LEU A CA 1
ATOM 871 C C . LEU A 1 109 ? 7.408 4.629 4.138 1.00 98.06 109 LEU A C 1
ATOM 873 O O . LEU A 1 109 ? 6.621 4.966 5.016 1.00 98.06 109 LEU A O 1
ATOM 877 N N . GLN A 1 110 ? 8.532 3.965 4.412 1.00 97.62 110 GLN A N 1
ATOM 878 C CA . GLN A 1 110 ? 8.937 3.623 5.777 1.00 97.62 110 GLN A CA 1
ATOM 879 C C . GLN A 1 110 ? 9.259 4.862 6.617 1.00 97.62 110 GLN A C 1
ATOM 881 O O . GLN A 1 110 ? 8.889 4.914 7.790 1.00 97.62 110 GLN A O 1
ATOM 886 N N . GLU A 1 111 ? 9.934 5.854 6.035 1.00 97.44 111 GLU A N 1
ATOM 887 C CA . GLU A 1 111 ? 10.264 7.113 6.708 1.00 97.44 111 GLU A CA 1
ATOM 888 C C . GLU A 1 111 ? 8.996 7.906 7.062 1.00 97.44 111 GLU A C 1
ATOM 890 O O . GLU A 1 111 ? 8.851 8.337 8.205 1.00 97.44 111 GLU A O 1
ATOM 895 N N . GLU A 1 112 ? 8.048 8.038 6.131 1.00 96.12 112 GLU A N 1
ATOM 896 C CA . GLU A 1 112 ? 6.767 8.714 6.371 1.00 96.12 112 GLU A CA 1
ATOM 897 C C . GLU A 1 112 ? 5.873 7.930 7.339 1.00 96.12 112 GLU A C 1
ATOM 899 O O . GLU A 1 112 ? 5.259 8.523 8.223 1.00 96.12 112 GLU A O 1
ATOM 904 N N . TYR A 1 113 ? 5.841 6.596 7.248 1.00 96.25 113 TYR A N 1
ATOM 905 C CA . TYR A 1 113 ? 5.129 5.760 8.217 1.00 96.25 113 TYR A CA 1
ATOM 906 C C . TYR A 1 113 ? 5.675 5.965 9.631 1.00 96.25 113 TYR A C 1
ATOM 908 O O . TYR A 1 113 ? 4.912 6.180 10.573 1.00 96.25 113 TYR A O 1
ATOM 916 N N . LYS A 1 114 ? 7.005 5.937 9.784 1.00 95.06 114 LYS A N 1
ATOM 917 C CA . LYS A 1 114 ? 7.647 6.183 11.074 1.00 95.06 114 LYS A CA 1
ATOM 918 C C . LYS A 1 114 ? 7.348 7.594 11.573 1.00 95.06 114 LYS A C 1
ATOM 920 O O . LYS A 1 114 ? 6.987 7.741 12.732 1.00 95.06 114 LYS A O 1
ATOM 925 N N . ARG A 1 115 ? 7.439 8.610 10.711 1.00 93.94 115 ARG A N 1
ATOM 926 C CA . ARG A 1 115 ? 7.097 9.992 11.071 1.00 93.94 115 ARG A CA 1
ATOM 927 C C . ARG A 1 115 ? 5.654 10.100 11.557 1.00 93.94 115 ARG A C 1
ATOM 929 O O . ARG A 1 115 ? 5.431 10.668 12.615 1.00 93.94 115 ARG A O 1
ATOM 936 N N . ALA A 1 116 ? 4.697 9.517 10.838 1.00 90.12 116 ALA A N 1
ATOM 937 C CA . ALA A 1 116 ? 3.293 9.520 11.238 1.00 90.12 116 ALA A CA 1
ATOM 938 C C . ALA A 1 116 ? 3.084 8.817 12.591 1.00 90.12 116 ALA A C 1
ATOM 940 O O . ALA A 1 116 ? 2.347 9.310 13.441 1.00 90.12 116 ALA A O 1
ATOM 941 N N . MET A 1 117 ? 3.770 7.698 12.831 1.00 86.56 117 MET A N 1
ATOM 942 C CA . MET A 1 117 ? 3.752 7.013 14.128 1.00 86.56 117 MET A CA 1
ATOM 943 C C . MET A 1 117 ? 4.365 7.869 15.244 1.00 86.56 117 MET A C 1
ATOM 945 O O . MET A 1 117 ? 3.800 7.957 16.336 1.00 86.56 117 MET A O 1
ATOM 949 N N . ASP A 1 118 ? 5.489 8.531 14.978 1.00 86.00 118 ASP A N 1
ATOM 950 C CA . ASP A 1 118 ? 6.151 9.434 15.920 1.00 86.00 118 ASP A CA 1
ATOM 951 C C . ASP A 1 118 ? 5.257 10.651 16.224 1.00 86.00 118 ASP A C 1
ATOM 953 O O . ASP A 1 118 ? 5.149 11.059 17.376 1.00 86.00 118 ASP A O 1
ATOM 957 N N . GLU A 1 119 ? 4.548 11.198 15.234 1.00 84.44 119 GLU A N 1
ATOM 958 C CA . GLU A 1 119 ? 3.567 12.274 15.413 1.00 84.44 119 GLU A CA 1
ATOM 959 C C . GLU A 1 119 ? 2.372 11.823 16.257 1.00 84.44 119 GLU A C 1
ATOM 961 O O . GLU A 1 119 ? 1.997 12.519 17.199 1.00 84.44 119 GLU A O 1
ATOM 966 N N . VAL A 1 120 ? 1.807 10.643 15.986 1.00 81.69 120 VAL A N 1
ATOM 967 C CA . VAL A 1 120 ? 0.708 10.077 16.784 1.00 81.69 120 VAL A CA 1
ATOM 968 C C . VAL A 1 120 ? 1.150 9.840 18.228 1.00 81.69 120 VAL A C 1
ATOM 970 O O . VAL A 1 120 ? 0.423 10.178 19.158 1.00 81.69 120 VAL A O 1
ATOM 973 N N . THR A 1 121 ? 2.345 9.301 18.446 1.00 71.12 121 THR A N 1
ATOM 974 C CA . THR A 1 121 ? 2.863 9.037 19.799 1.00 71.12 121 THR A CA 1
ATOM 975 C C . THR A 1 121 ? 3.317 10.307 20.531 1.00 71.12 121 THR A C 1
ATOM 977 O O . THR A 1 121 ? 3.162 10.396 21.748 1.00 71.12 121 THR A O 1
ATOM 980 N N . SER A 1 122 ? 3.837 11.311 19.816 1.00 67.81 122 SER A N 1
ATOM 981 C CA . SER A 1 122 ? 4.425 12.532 20.396 1.00 67.81 122 SER A CA 1
ATOM 982 C C . SER A 1 122 ? 3.479 13.735 20.438 1.00 67.81 122 SER A C 1
ATOM 984 O O . SER A 1 122 ? 3.801 14.736 21.091 1.00 67.81 122 SER A O 1
ATOM 986 N N . ALA A 1 123 ? 2.328 13.690 19.755 1.00 63.84 123 ALA A N 1
ATOM 987 C CA . ALA A 1 123 ? 1.344 14.766 19.779 1.00 63.84 123 ALA A CA 1
ATOM 988 C C . ALA A 1 123 ? 0.983 15.121 21.230 1.00 63.84 123 ALA A C 1
ATOM 990 O O . ALA A 1 123 ? 0.600 14.274 22.033 1.00 63.84 123 ALA A O 1
ATOM 991 N N . LYS A 1 124 ? 1.107 16.407 21.582 1.00 52.62 124 LYS A N 1
ATOM 992 C CA . LYS A 1 124 ? 0.994 16.936 22.957 1.00 52.62 124 LYS A CA 1
ATOM 993 C C . LYS A 1 124 ? -0.371 16.710 23.641 1.00 52.62 124 LYS A C 1
ATOM 995 O O . LYS A 1 124 ? -0.454 16.969 24.839 1.00 52.62 124 LYS A O 1
ATOM 1000 N N . GLY A 1 125 ? -1.387 16.205 22.934 1.00 50.88 125 GLY A N 1
ATOM 1001 C CA . GLY A 1 125 ? -2.659 15.721 23.498 1.00 50.88 125 GLY A CA 1
ATOM 1002 C C . GLY A 1 125 ? -2.655 14.241 23.917 1.00 50.88 125 GLY A C 1
ATOM 1003 O O . GLY A 1 125 ? -3.501 13.823 24.700 1.00 50.88 125 GLY A O 1
ATOM 1004 N N . ASN A 1 126 ? -1.655 13.466 23.484 1.00 48.84 126 ASN A N 1
ATOM 1005 C CA . ASN A 1 126 ? -1.553 12.016 23.678 1.00 48.84 126 ASN A CA 1
ATOM 1006 C C . ASN A 1 126 ? -0.630 11.614 24.832 1.00 48.84 126 ASN A C 1
ATOM 1008 O O . ASN A 1 126 ? -0.346 10.436 25.012 1.00 48.84 126 ASN A O 1
ATOM 1012 N N . LYS A 1 127 ? -0.225 12.557 25.694 1.00 48.81 127 LYS A N 1
ATOM 1013 C CA . LYS A 1 127 ? 0.476 12.221 26.950 1.00 48.81 127 LYS A CA 1
ATOM 1014 C C . LYS A 1 127 ? -0.355 11.316 27.876 1.00 48.81 127 LYS A C 1
ATOM 1016 O O . LYS A 1 127 ? 0.208 10.713 28.780 1.00 48.81 127 LYS A O 1
ATOM 1021 N N . ASN A 1 128 ? -1.664 11.212 27.628 1.00 48.03 128 ASN A N 1
ATOM 1022 C CA . ASN A 1 128 ? -2.586 10.324 28.337 1.00 48.03 128 ASN A CA 1
ATOM 1023 C C . ASN A 1 128 ? -3.087 9.139 27.492 1.00 48.03 128 ASN A C 1
ATOM 1025 O O . ASN A 1 128 ? -3.744 8.261 28.041 1.00 48.03 128 ASN A O 1
ATOM 1029 N N . ILE A 1 129 ? -2.785 9.078 26.189 1.00 51.28 129 ILE A N 1
ATOM 1030 C CA . ILE A 1 129 ? -3.148 7.931 25.343 1.00 51.28 129 ILE A CA 1
ATOM 1031 C C . ILE A 1 129 ? -1.908 7.056 25.224 1.00 51.28 129 ILE A C 1
ATOM 1033 O O . ILE A 1 129 ? -1.253 6.962 24.190 1.00 51.28 129 ILE A O 1
ATOM 1037 N N . ASN A 1 130 ? -1.548 6.430 26.339 1.00 46.75 130 ASN A N 1
ATOM 1038 C CA . ASN A 1 130 ? -0.689 5.266 26.275 1.00 46.75 130 ASN A CA 1
ATOM 1039 C C . ASN A 1 130 ? -1.509 4.183 25.557 1.00 46.75 130 ASN A C 1
ATOM 1041 O O . ASN A 1 130 ? -2.507 3.719 26.101 1.00 46.75 130 ASN A O 1
ATOM 1045 N N . LEU A 1 131 ? -1.158 3.847 24.315 1.00 51.41 131 LEU A N 1
ATOM 1046 C CA . LEU A 1 131 ? -1.907 2.888 23.494 1.00 51.41 131 LEU A CA 1
ATOM 1047 C C . LEU A 1 131 ? -1.972 1.494 24.155 1.00 51.41 131 LEU A C 1
ATOM 1049 O O . LEU A 1 131 ? -2.945 0.775 23.951 1.00 51.41 131 LEU A O 1
ATOM 1053 N N . ASP A 1 132 ? -0.996 1.168 25.013 1.00 48.28 132 ASP A N 1
ATOM 1054 C CA . ASP A 1 132 ? -0.945 -0.066 25.811 1.00 48.28 132 ASP A CA 1
ATOM 1055 C C . ASP A 1 132 ? -1.788 0.001 27.105 1.00 48.28 132 ASP A C 1
ATOM 1057 O O . ASP A 1 132 ? -2.122 -1.030 27.681 1.00 48.28 132 ASP A O 1
ATOM 1061 N N . THR A 1 133 ? -2.152 1.201 27.576 1.00 46.78 133 THR A N 1
ATOM 1062 C CA . THR A 1 133 ? -2.916 1.436 28.824 1.00 46.78 133 THR A CA 1
ATOM 1063 C C . THR A 1 133 ? -4.324 1.974 28.551 1.00 46.78 133 THR A C 1
ATOM 1065 O O . THR A 1 133 ? -5.186 1.972 29.428 1.00 46.78 133 THR A O 1
ATOM 1068 N N . THR A 1 134 ? -4.583 2.436 27.328 1.00 54.12 134 THR A N 1
ATOM 1069 C CA . THR A 1 134 ? -5.896 2.895 26.884 1.00 54.12 134 THR A CA 1
ATOM 1070 C C . THR A 1 134 ? -6.744 1.664 26.638 1.00 54.12 134 THR A C 1
ATOM 1072 O O . THR A 1 134 ? -6.713 1.078 25.556 1.00 54.12 134 THR A O 1
ATOM 1075 N N . THR A 1 135 ? -7.500 1.250 27.654 1.00 59.94 135 THR A N 1
ATOM 107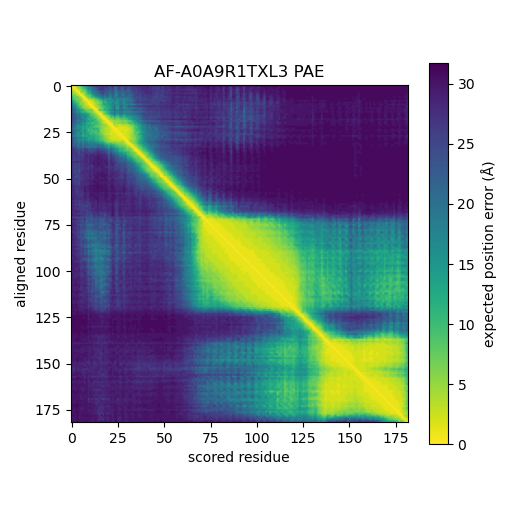6 C CA . THR A 1 135 ? -8.539 0.238 27.479 1.00 59.94 135 THR A CA 1
ATOM 1077 C C . THR A 1 135 ? -9.413 0.679 26.303 1.00 59.94 135 THR A C 1
ATOM 1079 O O . THR A 1 135 ? -9.969 1.781 26.355 1.00 59.94 135 THR A O 1
ATOM 1082 N N . PRO A 1 136 ? -9.516 -0.116 25.221 1.00 67.75 136 PRO A N 1
ATOM 1083 C CA . PRO A 1 136 ? -10.323 0.267 24.074 1.00 67.75 136 PRO A CA 1
ATOM 1084 C C . PRO A 1 136 ? -11.742 0.546 24.565 1.00 67.75 136 PRO A C 1
ATOM 1086 O O . PRO A 1 136 ? -12.295 -0.252 25.322 1.00 67.75 136 PRO A O 1
ATOM 1089 N N . ALA A 1 137 ? -12.315 1.679 24.155 1.00 74.75 137 ALA A N 1
ATOM 1090 C CA . ALA A 1 137 ? -13.525 2.236 24.765 1.00 74.75 137 ALA A CA 1
ATOM 1091 C C . ALA A 1 137 ? -14.726 1.263 24.790 1.00 74.75 137 ALA A C 1
ATOM 1093 O O . ALA A 1 137 ? -15.569 1.346 25.676 1.00 74.75 137 ALA A O 1
ATOM 1094 N N . CYS A 1 138 ? -14.743 0.287 23.874 1.00 88.94 138 CYS A N 1
ATOM 1095 C CA . CYS A 1 138 ? -15.755 -0.771 23.763 1.00 88.94 138 CYS A CA 1
ATOM 1096 C C . CYS A 1 138 ? -15.174 -2.191 23.920 1.00 88.94 138 CYS A C 1
ATOM 1098 O O . CYS A 1 138 ? -15.680 -3.155 23.346 1.00 88.94 138 CYS A O 1
ATOM 1100 N N . GLY A 1 139 ? -14.082 -2.332 24.680 1.00 86.19 139 GLY A N 1
ATOM 1101 C CA . GLY A 1 139 ? -13.424 -3.604 24.994 1.00 86.19 139 GLY A CA 1
ATOM 1102 C C . GLY A 1 139 ? -14.352 -4.722 25.502 1.00 86.19 139 GLY A C 1
ATOM 1103 O O . GLY A 1 139 ? -14.289 -5.819 24.943 1.00 86.19 139 GLY A O 1
ATOM 1104 N N . PRO A 1 140 ? -15.235 -4.488 26.497 1.00 89.50 140 PRO A N 1
ATOM 1105 C CA . PRO A 1 140 ? -16.104 -5.547 27.014 1.00 89.50 140 PRO A CA 1
ATOM 1106 C C . PRO A 1 140 ? -17.128 -6.034 25.980 1.00 89.50 140 PRO A C 1
ATOM 1108 O O . PRO A 1 140 ? -17.360 -7.236 25.870 1.00 89.50 140 PRO A O 1
ATOM 1111 N N . ASP A 1 141 ? -17.709 -5.135 25.183 1.00 91.00 141 ASP A N 1
ATOM 1112 C CA . ASP A 1 141 ? -18.691 -5.517 24.161 1.00 91.00 141 ASP A CA 1
ATOM 1113 C C . ASP A 1 141 ? -18.024 -6.233 22.981 1.00 91.00 141 ASP A C 1
ATOM 1115 O O . ASP A 1 141 ? -18.558 -7.221 22.478 1.00 91.00 141 ASP A O 1
ATOM 1119 N N . LYS A 1 142 ? -16.793 -5.840 22.619 1.00 92.19 142 LYS A N 1
ATOM 1120 C CA . LYS A 1 142 ? -15.964 -6.584 21.658 1.00 92.19 142 LYS A CA 1
ATOM 1121 C C . LYS A 1 142 ? -15.789 -8.040 22.089 1.00 92.19 142 LYS A C 1
ATOM 1123 O O . LYS A 1 142 ? -15.906 -8.944 21.263 1.00 92.19 142 LYS A O 1
ATOM 1128 N N . GLU A 1 143 ? -15.497 -8.281 23.364 1.00 93.88 143 GLU A N 1
ATOM 1129 C CA . GLU A 1 143 ? -15.297 -9.640 23.863 1.00 93.88 143 GLU A CA 1
ATOM 1130 C C . GLU A 1 143 ? -16.591 -10.465 23.828 1.00 93.88 143 GLU A C 1
ATOM 1132 O O . GLU A 1 143 ? -16.558 -11.634 23.442 1.00 93.88 143 GLU A O 1
ATOM 1137 N N . LYS A 1 144 ? -17.745 -9.854 24.132 1.00 94.50 144 LYS A N 1
ATOM 1138 C CA . LYS A 1 144 ? -19.057 -10.509 23.986 1.00 94.50 144 LYS A CA 1
ATOM 1139 C C . LYS A 1 144 ? -19.348 -10.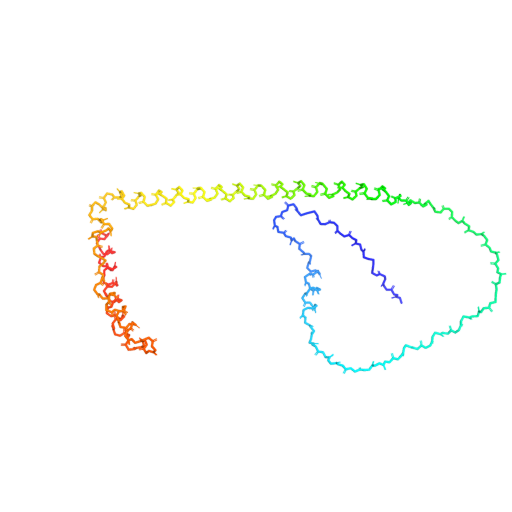897 22.534 1.00 94.50 144 LYS A C 1
ATOM 1141 O O . LYS A 1 144 ? -19.806 -12.012 22.296 1.00 94.50 144 LYS A O 1
ATOM 1146 N N . VAL A 1 145 ? -19.061 -10.016 21.568 1.00 95.69 145 VAL A N 1
ATOM 1147 C CA . VAL A 1 145 ? -19.244 -10.308 20.133 1.00 95.69 145 VAL A CA 1
ATOM 1148 C C . VAL A 1 145 ? -18.380 -11.497 19.716 1.00 95.69 145 VAL A C 1
ATOM 1150 O O . VAL A 1 145 ? -18.877 -12.443 19.104 1.00 95.69 145 VAL A O 1
ATOM 1153 N N . LEU A 1 146 ? -17.095 -11.480 20.088 1.00 95.25 146 LEU A N 1
ATOM 1154 C CA . LEU A 1 146 ? -16.169 -12.571 19.780 1.00 95.25 146 LEU A CA 1
ATOM 1155 C C . LEU A 1 146 ? -16.637 -13.894 20.389 1.00 95.25 146 LEU A C 1
ATOM 1157 O O . LEU A 1 146 ? -16.646 -14.912 19.699 1.00 95.25 146 LEU A O 1
ATOM 1161 N N . ARG A 1 147 ? -17.073 -13.873 21.651 1.00 96.25 147 ARG A N 1
ATOM 1162 C CA . ARG A 1 147 ? -17.603 -15.052 22.339 1.00 96.25 147 ARG A CA 1
ATOM 1163 C C . ARG A 1 147 ? -18.857 -15.592 21.653 1.00 96.25 147 ARG A C 1
ATOM 1165 O O . ARG A 1 147 ? -18.929 -16.785 21.383 1.00 96.25 147 ARG A O 1
ATOM 1172 N N . CYS A 1 148 ? -19.793 -14.722 21.274 1.00 96.50 148 CYS A N 1
ATOM 1173 C CA . CYS A 1 148 ? -21.017 -15.142 20.598 1.00 96.50 148 CYS A CA 1
ATOM 1174 C C . CYS A 1 148 ? 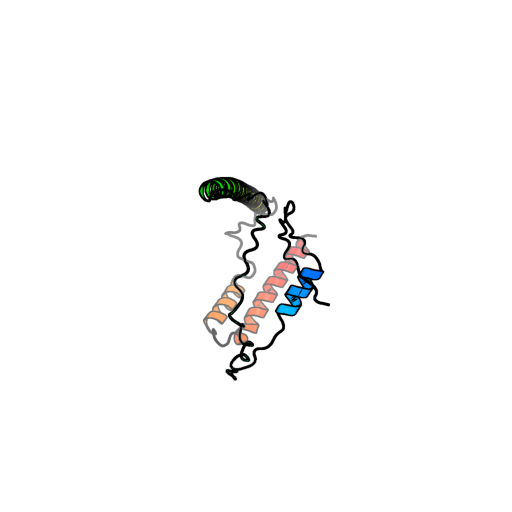-20.730 -15.836 19.257 1.00 96.50 148 CYS A C 1
ATOM 1176 O O . CYS A 1 148 ? -21.324 -16.876 18.963 1.00 96.50 148 CYS A O 1
ATOM 1178 N N . TYR A 1 149 ? -19.784 -15.316 18.467 1.00 96.69 149 TYR A N 1
ATOM 1179 C CA . TYR A 1 149 ? -19.374 -15.959 17.216 1.00 96.69 149 TYR A CA 1
ATOM 1180 C C . TYR A 1 149 ? -18.648 -17.288 17.431 1.00 96.69 149 TYR A C 1
ATOM 1182 O O . TYR A 1 149 ? -18.838 -18.213 16.641 1.00 96.69 149 TYR A O 1
ATOM 1190 N N . GLN A 1 150 ? -17.850 -17.406 18.495 1.00 96.00 150 GLN A N 1
ATOM 1191 C CA . GLN A 1 150 ? -17.200 -18.667 18.862 1.00 96.00 150 GLN A CA 1
ATOM 1192 C C . GLN A 1 150 ? -18.221 -19.735 19.278 1.00 96.00 150 GLN A C 1
ATOM 1194 O O . GLN A 1 150 ? -18.071 -20.898 18.911 1.00 96.00 150 GLN A O 1
ATOM 1199 N N . GLU A 1 151 ? -19.274 -19.345 19.996 1.00 96.38 151 GLU A N 1
ATOM 1200 C CA . GLU A 1 151 ? -20.344 -20.242 20.446 1.00 96.38 151 GLU A CA 1
ATOM 1201 C C . GLU A 1 151 ? -21.335 -20.603 19.323 1.00 96.38 151 GLU A C 1
ATOM 1203 O O . GLU A 1 151 ? -21.896 -21.698 19.326 1.00 96.38 151 GLU A O 1
ATOM 1208 N N . ASN A 1 152 ? -21.528 -19.720 18.332 1.00 95.06 152 ASN A N 1
ATOM 1209 C CA . ASN A 1 152 ? -22.527 -19.873 17.265 1.00 95.06 152 ASN A CA 1
ATOM 1210 C C . ASN A 1 152 ? -21.923 -19.797 15.842 1.00 95.06 152 ASN A C 1
ATOM 1212 O O . ASN A 1 152 ? -22.378 -18.996 15.020 1.00 95.06 152 ASN A O 1
ATOM 1216 N N . PRO A 1 153 ? -20.952 -20.654 15.471 1.00 93.31 153 PRO A N 1
ATOM 1217 C CA . PRO A 1 153 ? -20.231 -20.536 14.197 1.00 93.31 153 PRO A CA 1
ATOM 1218 C C . PRO A 1 153 ? -21.109 -20.749 12.951 1.00 93.31 153 PRO A C 1
ATOM 1220 O O . PRO A 1 153 ? -20.785 -20.257 11.874 1.00 93.31 153 PRO A O 1
ATOM 1223 N N . LYS A 1 154 ? -22.221 -21.486 13.074 1.00 94.81 154 LYS A N 1
ATOM 1224 C CA . LYS A 1 154 ? -23.167 -21.761 11.973 1.00 94.81 154 LYS A CA 1
ATOM 1225 C C . LYS A 1 154 ? -24.432 -20.902 12.027 1.00 94.81 154 LYS A C 1
ATOM 1227 O O . LYS A 1 154 ? -25.226 -20.932 11.095 1.00 94.81 154 LYS A O 1
ATOM 1232 N N . GLU A 1 155 ? -24.621 -20.149 13.107 1.00 93.00 155 GLU A N 1
ATOM 1233 C CA . GLU A 1 155 ? -25.847 -19.397 13.391 1.00 93.00 155 GLU A CA 1
ATOM 1234 C C . GLU A 1 155 ? -25.509 -17.974 13.851 1.00 93.00 155 GLU A C 1
ATOM 1236 O O . GLU A 1 155 ? -26.043 -17.466 14.835 1.00 93.00 155 GLU A O 1
ATOM 1241 N N . ILE A 1 156 ? -24.622 -17.308 13.106 1.00 93.81 156 ILE A N 1
ATOM 1242 C CA . ILE A 1 156 ? -24.098 -15.968 13.423 1.00 93.81 156 ILE A CA 1
ATOM 1243 C C . ILE A 1 156 ? -25.186 -14.897 13.599 1.00 93.81 156 ILE A C 1
ATOM 1245 O O . ILE A 1 156 ? -24.970 -13.910 14.295 1.00 93.81 156 ILE A O 1
ATOM 1249 N N . MET A 1 157 ? -26.372 -15.105 13.018 1.00 93.44 157 MET A N 1
ATOM 1250 C CA . MET A 1 157 ? -27.515 -14.195 13.142 1.00 93.44 157 MET A CA 1
ATOM 1251 C C . MET A 1 157 ? -28.028 -14.085 14.583 1.00 93.44 157 MET A C 1
ATOM 1253 O O . MET A 1 157 ? -28.605 -13.064 14.935 1.00 93.44 157 MET A O 1
ATOM 1257 N N . LYS A 1 158 ? -27.776 -15.084 15.442 1.00 93.75 158 LYS A N 1
ATOM 1258 C CA . LYS A 1 158 ? -28.088 -15.000 16.880 1.00 93.75 158 LYS A CA 1
ATOM 1259 C C . LYS A 1 158 ? -27.271 -13.925 17.602 1.00 93.75 158 LYS A C 1
ATOM 1261 O O . LYS A 1 158 ? -27.685 -13.453 18.655 1.00 93.75 158 LYS A O 1
ATOM 1266 N N . CYS A 1 159 ? -26.138 -13.520 17.031 1.00 96.56 159 CYS A N 1
ATOM 1267 C CA . CYS A 1 159 ? -25.252 -12.510 17.598 1.00 96.56 159 CYS A CA 1
ATOM 1268 C C . CYS A 1 159 ? -25.605 -11.078 17.182 1.00 96.56 159 CYS A C 1
ATOM 1270 O O . CYS A 1 159 ? -24.903 -10.158 17.594 1.00 96.56 159 CYS A O 1
ATOM 1272 N N . SER A 1 160 ? -26.670 -10.864 16.396 1.00 95.75 160 SER A N 1
ATOM 1273 C CA . SER A 1 160 ? -27.037 -9.534 15.889 1.00 95.75 160 SER A CA 1
ATOM 1274 C C . SER A 1 160 ? -27.216 -8.507 17.009 1.00 95.75 160 SER A C 1
ATOM 1276 O O . SER A 1 160 ? -26.663 -7.418 16.925 1.00 95.75 160 SER A O 1
ATOM 1278 N N . VAL A 1 161 ? -27.893 -8.887 18.096 1.00 95.56 161 VAL A N 1
ATOM 1279 C CA . VAL A 1 161 ? -28.138 -8.013 19.256 1.00 95.56 161 VAL A CA 1
ATOM 1280 C C . VAL A 1 161 ? -26.824 -7.592 19.924 1.00 95.56 161 VAL A C 1
ATOM 1282 O O . VAL A 1 161 ? -26.611 -6.420 20.207 1.00 95.56 161 VAL A O 1
ATOM 1285 N N . VAL A 1 162 ? -25.893 -8.534 20.106 1.00 95.38 162 VAL A N 1
ATOM 1286 C CA . VAL A 1 162 ? -24.583 -8.267 20.730 1.00 95.38 162 VAL A CA 1
ATOM 1287 C C . VAL A 1 162 ? -23.722 -7.356 19.844 1.00 95.38 162 VAL A C 1
ATOM 1289 O O . VAL A 1 162 ? -22.968 -6.518 20.335 1.00 95.38 162 VAL A O 1
ATOM 1292 N N . VAL A 1 163 ? -23.840 -7.498 18.522 1.00 96.19 163 VAL A N 1
ATOM 1293 C CA . VAL A 1 163 ? -23.151 -6.645 17.545 1.00 96.19 163 VAL A CA 1
ATOM 1294 C C . VAL A 1 163 ? -23.741 -5.236 17.522 1.00 96.19 163 VAL A C 1
ATOM 1296 O O . VAL A 1 163 ? -22.988 -4.269 17.431 1.00 96.19 163 VAL A O 1
ATOM 1299 N N . GLU A 1 164 ? -25.062 -5.098 17.631 1.00 95.44 164 GLU A N 1
ATOM 1300 C CA . GLU A 1 164 ? -25.730 -3.797 17.739 1.00 95.44 164 GLU A CA 1
ATOM 1301 C C . GLU A 1 164 ? -25.303 -3.041 19.002 1.00 95.44 164 GLU A C 1
ATOM 1303 O O . GLU A 1 164 ? -24.975 -1.858 18.915 1.00 95.44 164 GLU A O 1
ATOM 1308 N N . GLU A 1 165 ? -25.212 -3.720 20.149 1.00 93.88 165 GLU A N 1
ATOM 1309 C CA . GLU A 1 165 ? -24.698 -3.132 21.394 1.00 93.88 165 GLU A CA 1
ATOM 1310 C C . GLU A 1 165 ? -23.256 -2.627 21.237 1.00 93.88 165 GLU A C 1
ATOM 1312 O O . GLU A 1 165 ? -22.941 -1.493 21.610 1.00 93.88 165 GLU A O 1
ATOM 1317 N N . PHE A 1 166 ? -22.386 -3.436 20.624 1.00 95.56 166 PHE A N 1
ATOM 1318 C CA . PHE A 1 166 ? -21.011 -3.037 20.328 1.00 95.56 166 PHE A CA 1
ATOM 1319 C C . PHE A 1 166 ? -20.957 -1.813 19.400 1.00 95.56 166 PHE A C 1
ATOM 1321 O O . PHE A 1 166 ? -20.225 -0.863 19.681 1.00 95.56 166 PHE A O 1
ATOM 1328 N N . ASN A 1 167 ? -21.754 -1.801 18.328 1.00 94.31 167 ASN A N 1
ATOM 1329 C CA . ASN A 1 167 ? -21.819 -0.670 17.400 1.00 94.31 167 ASN A CA 1
ATOM 1330 C C . ASN A 1 167 ? -22.306 0.604 18.094 1.00 94.31 167 ASN A C 1
ATOM 1332 O O . ASN A 1 167 ? -21.699 1.657 17.920 1.00 94.31 167 ASN A O 1
ATOM 1336 N N . HIS A 1 168 ? -23.335 0.509 18.939 1.00 94.88 168 HIS A N 1
ATOM 1337 C CA . HIS A 1 168 ? -23.830 1.645 19.711 1.00 94.88 168 HIS A CA 1
ATOM 1338 C C . HIS A 1 168 ? -22.741 2.226 20.624 1.00 94.88 168 HIS A C 1
ATOM 1340 O O . HIS A 1 168 ? -22.587 3.445 20.708 1.00 94.88 168 HIS A O 1
ATOM 1346 N N . CYS A 1 169 ? -21.959 1.373 21.294 1.00 93.12 169 CYS A N 1
ATOM 1347 C CA . CYS A 1 169 ? -20.813 1.829 22.079 1.00 93.12 169 CYS A CA 1
ATOM 1348 C C . CYS A 1 169 ? -19.793 2.584 21.206 1.00 93.12 169 CYS A C 1
ATOM 1350 O O . CYS A 1 169 ? -19.379 3.690 21.559 1.00 93.12 169 CYS A O 1
ATOM 1352 N N . VAL A 1 170 ? -19.417 2.020 20.052 1.00 92.00 170 VAL A N 1
ATOM 1353 C CA . VAL A 1 170 ? -18.423 2.618 19.144 1.00 92.00 170 VAL A CA 1
ATOM 1354 C C . VAL A 1 170 ? -18.904 3.965 18.612 1.00 92.00 170 VAL A C 1
ATOM 1356 O O . VAL A 1 170 ? -18.147 4.938 18.625 1.00 92.00 170 VAL A O 1
ATOM 1359 N N . ASP A 1 171 ? -20.161 4.039 18.182 1.00 92.31 171 ASP A N 1
ATOM 1360 C CA . ASP A 1 171 ? -20.762 5.268 17.676 1.00 92.31 171 ASP A CA 1
ATOM 1361 C C . ASP A 1 171 ? -20.849 6.338 18.756 1.00 92.31 171 ASP A C 1
ATOM 1363 O O . ASP A 1 171 ? -20.480 7.483 18.502 1.00 92.31 171 ASP A O 1
ATOM 1367 N N . LYS A 1 172 ? -21.243 5.969 19.978 1.00 89.62 172 LYS A N 1
ATOM 1368 C CA . LYS A 1 172 ? -21.262 6.896 21.108 1.00 89.62 172 LYS A CA 1
ATOM 1369 C C . LYS A 1 172 ? -19.868 7.455 21.396 1.00 89.62 172 LYS A C 1
ATOM 1371 O O . LYS A 1 172 ? -19.705 8.670 21.429 1.00 89.62 172 LYS A O 1
ATOM 1376 N N . CYS A 1 173 ? -18.851 6.601 21.513 1.00 86.50 173 CYS A N 1
ATOM 1377 C CA . CYS A 1 173 ? -17.480 7.057 21.749 1.00 86.50 173 CYS A CA 1
ATOM 1378 C C . CYS A 1 173 ? -16.951 7.948 20.620 1.00 86.50 173 CYS A C 1
ATOM 1380 O O . CYS A 1 173 ? -16.249 8.925 20.880 1.00 86.50 173 CYS A O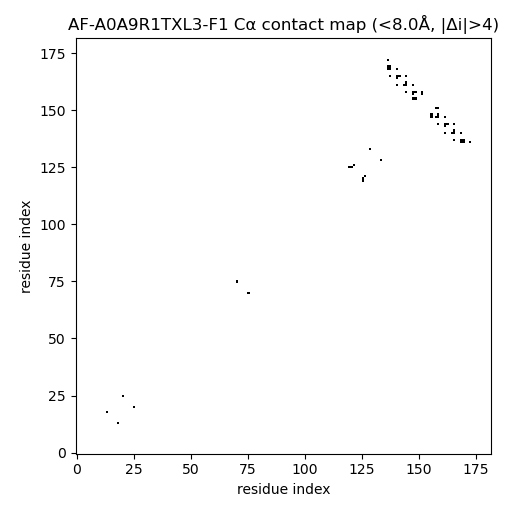 1
ATOM 1382 N N . ARG A 1 174 ? -17.294 7.639 19.365 1.00 85.81 174 ARG A N 1
ATOM 1383 C CA . ARG A 1 174 ? -16.932 8.463 18.208 1.00 85.81 174 ARG A CA 1
ATOM 1384 C C . ARG A 1 174 ? -17.612 9.833 18.255 1.00 85.81 174 ARG A C 1
ATOM 1386 O O . ARG A 1 174 ? -16.943 10.836 18.016 1.00 85.81 174 ARG A O 1
ATOM 1393 N N . CYS A 1 175 ? -18.903 9.883 18.578 1.00 86.88 175 CYS A N 1
ATOM 1394 C CA . CYS A 1 175 ? -19.645 11.131 18.760 1.00 86.88 175 CYS A CA 1
ATOM 1395 C C . CYS A 1 175 ? -19.049 11.980 19.891 1.00 86.88 175 CYS A C 1
ATOM 1397 O O . CYS A 1 175 ? -18.819 13.170 19.688 1.00 86.88 175 CYS A O 1
ATOM 1399 N N . ASP A 1 176 ? -18.729 11.367 21.032 1.00 82.12 176 ASP A N 1
ATOM 1400 C CA . ASP A 1 176 ? -18.133 12.050 22.183 1.00 82.12 176 ASP A CA 1
ATOM 1401 C C . ASP A 1 176 ? -16.772 12.670 21.815 1.00 82.12 176 ASP A C 1
ATOM 1403 O O . ASP A 1 176 ? -16.552 13.855 22.058 1.00 82.12 176 ASP A O 1
ATOM 1407 N N . LEU A 1 177 ? -15.895 11.920 21.133 1.00 80.62 177 LEU A N 1
ATOM 1408 C CA . LEU A 1 177 ? -14.593 12.409 20.649 1.00 80.62 177 LEU A CA 1
ATOM 1409 C C . LEU A 1 177 ? -14.714 13.589 19.679 1.00 80.62 177 LEU A C 1
ATOM 1411 O O . LEU A 1 177 ? -13.967 14.558 19.797 1.00 80.62 177 LEU A O 1
ATOM 1415 N N . ILE A 1 178 ? -15.640 13.510 18.719 1.00 82.31 178 ILE A N 1
ATOM 1416 C CA . ILE A 1 178 ? -15.857 14.586 17.743 1.00 82.31 178 ILE A CA 1
ATOM 1417 C C . ILE A 1 178 ? -16.434 15.824 18.442 1.00 82.31 178 ILE A C 1
ATOM 1419 O O . ILE A 1 178 ? -16.000 16.937 18.162 1.00 82.31 178 ILE A O 1
ATOM 1423 N N . SER A 1 179 ? -17.368 15.638 19.380 1.00 79.88 179 SER A N 1
ATOM 1424 C CA . SER A 1 179 ? -17.988 16.735 20.135 1.00 79.88 179 SER A CA 1
ATOM 1425 C C . SER A 1 179 ? -17.030 17.431 21.109 1.00 79.88 179 SER A C 1
ATOM 1427 O O . SER A 1 179 ? -17.148 18.633 21.315 1.00 79.88 179 SER A O 1
ATOM 1429 N N . ALA A 1 180 ? -16.055 16.705 21.665 1.00 69.06 180 ALA A N 1
ATOM 1430 C CA . ALA A 1 180 ? -15.024 17.242 22.552 1.00 69.06 180 ALA A CA 1
ATOM 1431 C C . ALA A 1 180 ? -13.891 17.978 21.806 1.00 69.06 180 ALA A C 1
ATOM 1433 O O . ALA A 1 180 ? -13.022 18.573 22.442 1.00 69.06 180 ALA A O 1
ATOM 1434 N N . GLY A 1 181 ? -13.869 17.902 20.470 1.00 54.56 181 GLY A N 1
ATOM 1435 C CA . GLY A 1 181 ? -12.875 18.534 19.599 1.00 54.56 181 GLY A CA 1
ATOM 1436 C C . GLY A 1 181 ? -13.249 19.929 19.074 1.00 54.56 181 GLY A C 1
ATOM 1437 O O . GLY A 1 181 ? -12.493 20.469 18.265 1.00 54.56 181 GLY A O 1
ATOM 1438 N N . CYS A 1 182 ? -14.387 20.496 19.497 1.00 39.28 182 CYS A N 1
ATOM 1439 C CA . CYS A 1 182 ? -14.812 21.882 19.244 1.00 39.28 182 CYS A CA 1
ATOM 1440 C C . CYS A 1 182 ? -14.677 22.735 20.509 1.00 39.28 182 CYS A C 1
ATOM 1442 O O . CYS A 1 182 ? -14.349 23.933 20.355 1.00 39.28 182 CYS A O 1
#

Organism: NCBI:txid64838

Mean predicted aligned error: 20.82 Å